Protein AF-A0A0L0H839-F1 (afdb_monomer)

Organism: Spizellomyces punctatus (strain DAOM BR117) (NCBI:txid645134)

pLDDT: mean 78.59, std 18.96, range [36.16, 95.94]

Mean predicted aligned error: 15.05 Å

Foldseek 3Di:
DPPPPDDDDPVRVVVVVVVVVVLVVVLVVLVVVLVVLVVVLVVLVVVLVVLVVVLVVLVVVVVVCPPPPNPDPVNVVSVVVNVVSVVSNVVSVVVNVVSVVVNVVSVVVNVVSVVVVVVVVVVVVVVVVVVVVVVVVVVVVVVVVVVVVPPPPPPPPPDDPDDDDDDDDDDDDDDDDDDDDDD

Secondary structure (DSSP, 8-state):
-----PPPPHHHHHHHHHHHHHHHHHHHHHHHHHHHHHHHHHHHHHHHHHHHHHHHHHHHHHHHHTSTT--SHHHHHHHHHHHHHHHHHHHHHHHHHHHHHHHHHHHHHHHHHHHHHHHHHHHHHHHHHHHHHHHHHHHHHHHHHHHHHS--------S---S--------------------

Structure (mmCIF, N/CA/C/O backbone):
data_AF-A0A0L0H839-F1
#
_entry.id   AF-A0A0L0H839-F1
#
loop_
_atom_site.group_PDB
_atom_site.id
_atom_site.type_symbol
_atom_site.label_atom_id
_atom_site.label_alt_id
_atom_site.label_comp_id
_atom_site.l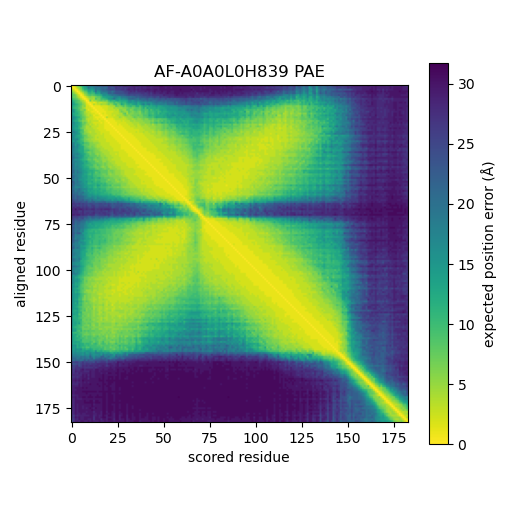abel_asym_id
_atom_site.label_entity_id
_atom_site.label_seq_id
_atom_site.pdbx_PDB_ins_code
_atom_site.Cartn_x
_atom_site.Cartn_y
_atom_site.Cartn_z
_atom_site.occupancy
_atom_site.B_iso_or_equiv
_atom_site.auth_seq_id
_atom_site.auth_comp_id
_atom_site.auth_asym_id
_atom_site.auth_atom_id
_atom_site.pdbx_PDB_model_num
ATOM 1 N N . MET A 1 1 ? 13.930 4.846 -46.375 1.00 36.81 1 MET A N 1
ATOM 2 C CA . MET A 1 1 ? 14.946 5.613 -45.622 1.00 36.81 1 MET A CA 1
ATOM 3 C C . MET A 1 1 ? 15.297 4.838 -44.360 1.00 36.81 1 MET A C 1
ATOM 5 O O . MET A 1 1 ? 14.464 4.738 -43.470 1.00 36.81 1 MET A O 1
ATOM 9 N N . VAL A 1 2 ? 16.470 4.201 -44.315 1.00 41.84 2 VAL A N 1
ATOM 10 C CA . VAL A 1 2 ? 16.947 3.489 -43.118 1.00 41.84 2 VAL A CA 1
ATOM 11 C C . VAL A 1 2 ? 17.586 4.533 -42.209 1.00 41.84 2 VAL A C 1
ATOM 13 O O . VAL A 1 2 ? 18.655 5.041 -42.527 1.00 41.84 2 VAL A O 1
ATOM 16 N N . ALA A 1 3 ? 16.915 4.905 -41.117 1.00 44.31 3 ALA A N 1
ATOM 17 C CA . ALA A 1 3 ? 17.516 5.771 -40.110 1.00 44.31 3 ALA A CA 1
ATOM 18 C C . ALA A 1 3 ? 18.693 5.022 -39.467 1.00 44.31 3 ALA A C 1
ATOM 20 O O . ALA A 1 3 ? 18.528 3.994 -38.799 1.00 44.31 3 ALA A O 1
ATOM 21 N N . GLU A 1 4 ? 19.896 5.518 -39.721 1.00 46.31 4 GLU A N 1
ATOM 22 C CA . GLU A 1 4 ? 21.146 5.014 -39.176 1.00 46.31 4 GLU A CA 1
ATOM 23 C C . GLU A 1 4 ? 21.212 5.362 -37.676 1.00 46.31 4 GLU A C 1
ATOM 25 O O . GLU A 1 4 ? 21.804 6.352 -37.258 1.00 46.31 4 GLU A O 1
ATOM 30 N N . GLU A 1 5 ? 20.515 4.588 -36.835 1.00 55.78 5 GLU A N 1
ATOM 31 C CA . GLU A 1 5 ? 20.645 4.705 -35.376 1.00 55.78 5 GLU A CA 1
ATOM 32 C C . GLU A 1 5 ? 22.098 4.393 -34.986 1.00 55.78 5 GLU A C 1
ATOM 34 O O . GLU A 1 5 ? 22.532 3.234 -35.048 1.00 55.78 5 GLU A O 1
ATOM 39 N N . ARG A 1 6 ? 22.838 5.449 -34.620 1.00 61.56 6 ARG A N 1
ATOM 40 C CA . ARG A 1 6 ? 24.188 5.392 -34.049 1.00 61.56 6 ARG A CA 1
ATOM 41 C C . ARG A 1 6 ? 24.168 4.613 -32.726 1.00 61.56 6 ARG A C 1
ATOM 43 O O . ARG A 1 6 ? 23.198 4.725 -31.972 1.00 61.56 6 ARG A O 1
ATOM 50 N N . PRO A 1 7 ? 25.231 3.853 -32.403 1.00 61.84 7 PRO A N 1
ATOM 51 C CA . PRO A 1 7 ? 25.339 3.199 -31.105 1.00 61.84 7 PRO A CA 1
ATOM 52 C C . PRO A 1 7 ? 25.256 4.236 -29.972 1.00 61.84 7 PRO A C 1
ATOM 54 O O . PRO A 1 7 ? 25.739 5.362 -30.132 1.00 61.84 7 PRO A O 1
ATOM 57 N N . PRO A 1 8 ? 24.653 3.881 -28.821 1.00 64.06 8 PRO A N 1
ATOM 58 C CA . PRO A 1 8 ? 24.508 4.808 -27.710 1.00 64.06 8 PRO A CA 1
ATOM 59 C C . PRO A 1 8 ? 25.885 5.285 -27.245 1.00 64.06 8 PRO A C 1
ATOM 61 O O . PRO A 1 8 ? 26.783 4.478 -26.984 1.00 64.06 8 PRO A O 1
ATOM 64 N N . THR A 1 9 ? 26.035 6.605 -27.133 1.00 76.31 9 THR A N 1
ATOM 65 C CA . THR A 1 9 ? 27.256 7.237 -26.626 1.00 76.31 9 THR A CA 1
ATOM 66 C C . THR A 1 9 ? 27.517 6.806 -25.181 1.00 76.31 9 THR A C 1
ATOM 68 O O . THR A 1 9 ? 26.593 6.431 -24.454 1.00 76.31 9 THR A O 1
ATOM 71 N N . ALA A 1 10 ? 28.773 6.876 -24.730 1.00 74.88 10 ALA A N 1
ATOM 72 C CA . ALA A 1 10 ? 29.135 6.544 -23.348 1.00 74.88 10 ALA A CA 1
ATOM 73 C C . ALA A 1 10 ? 28.266 7.300 -22.319 1.00 74.88 10 ALA A C 1
ATOM 75 O O . ALA A 1 10 ? 27.781 6.705 -21.358 1.00 74.88 10 ALA A O 1
ATOM 76 N N . GLY A 1 11 ? 27.950 8.575 -22.585 1.00 75.00 11 GLY A N 1
ATOM 77 C CA . GLY A 1 11 ? 27.040 9.371 -21.754 1.00 75.00 11 GLY A CA 1
ATOM 78 C C . GLY A 1 11 ? 25.577 8.901 -21.769 1.00 75.00 11 GLY A C 1
ATOM 79 O O . GLY A 1 11 ? 24.865 9.076 -20.783 1.00 75.00 11 GLY A O 1
ATOM 80 N N . ALA A 1 12 ? 25.099 8.281 -22.852 1.00 78.19 12 ALA A N 1
ATOM 81 C CA . ALA A 1 12 ? 23.768 7.668 -22.886 1.00 78.19 12 ALA A CA 1
ATOM 82 C C . ALA A 1 12 ? 23.720 6.376 -22.052 1.00 78.19 12 ALA A C 1
ATOM 84 O O . ALA A 1 12 ? 22.750 6.145 -21.334 1.00 78.19 12 ALA A O 1
ATOM 85 N N . LYS A 1 13 ? 24.791 5.571 -22.085 1.00 77.81 13 LYS A N 1
ATOM 86 C CA . LYS A 1 13 ? 24.917 4.365 -21.249 1.00 77.81 13 LYS A CA 1
ATOM 87 C C . LYS A 1 13 ? 24.989 4.705 -19.759 1.00 77.81 13 LYS A C 1
ATOM 89 O O . LYS A 1 13 ? 24.276 4.094 -18.974 1.00 77.81 13 LYS A O 1
ATOM 94 N N . MET A 1 14 ? 25.783 5.710 -19.381 1.00 79.69 14 MET A N 1
ATOM 95 C CA . MET A 1 14 ? 25.878 6.176 -17.990 1.00 79.69 14 MET A CA 1
ATOM 96 C C . MET A 1 14 ? 24.536 6.681 -17.451 1.00 79.69 14 MET A C 1
ATOM 98 O O . MET A 1 14 ? 24.150 6.320 -16.345 1.00 79.69 14 MET A O 1
ATOM 102 N N . ARG A 1 15 ? 23.784 7.457 -18.246 1.00 81.62 15 ARG A N 1
ATOM 103 C CA . ARG A 1 15 ? 22.436 7.903 -17.857 1.00 81.62 15 ARG A CA 1
ATOM 104 C C . ARG A 1 15 ? 21.476 6.732 -17.660 1.00 81.62 15 ARG A C 1
ATOM 106 O O . ARG A 1 15 ? 20.780 6.691 -16.655 1.00 81.62 15 ARG A O 1
ATOM 113 N N . ALA A 1 16 ? 21.488 5.754 -18.565 1.00 79.38 16 ALA A N 1
ATOM 114 C CA . ALA A 1 16 ? 20.645 4.567 -18.438 1.00 79.38 16 ALA A CA 1
ATOM 115 C C . ALA A 1 16 ? 20.972 3.732 -17.186 1.00 79.38 16 ALA A C 1
ATOM 117 O O . ALA A 1 16 ? 20.056 3.188 -16.573 1.00 79.38 16 ALA A O 1
ATOM 118 N N . LEU A 1 17 ? 22.252 3.644 -16.802 1.00 81.69 17 LEU A N 1
ATOM 119 C CA . LEU A 1 17 ? 22.672 2.998 -15.554 1.00 81.69 17 LEU A CA 1
ATOM 120 C C . LEU A 1 17 ? 22.193 3.787 -14.332 1.00 81.69 17 LEU A C 1
ATOM 122 O O . LEU A 1 17 ? 21.514 3.215 -13.491 1.00 81.69 17 LEU A O 1
ATOM 126 N N . GLY A 1 18 ? 22.426 5.102 -14.292 1.00 82.00 18 GLY A N 1
ATOM 127 C CA . GLY A 1 18 ? 21.978 5.934 -13.173 1.00 82.00 18 GLY A CA 1
ATOM 128 C C . GLY A 1 18 ? 20.456 5.942 -12.992 1.00 82.00 18 GLY A C 1
ATOM 129 O O . GLY A 1 18 ? 19.964 5.932 -11.873 1.00 82.00 18 GLY A O 1
ATOM 130 N N . GLU A 1 19 ? 19.680 5.910 -14.075 1.00 84.31 19 GLU A N 1
ATOM 131 C CA . GLU A 1 19 ? 18.221 5.775 -13.980 1.00 84.31 19 GLU A CA 1
ATOM 132 C C . GLU A 1 19 ? 17.774 4.380 -13.529 1.00 84.31 19 GLU A C 1
ATOM 134 O O . GLU A 1 19 ? 16.744 4.253 -12.875 1.00 84.31 19 GLU A O 1
ATOM 139 N N . ARG A 1 20 ? 18.510 3.324 -13.892 1.00 83.69 20 ARG A N 1
ATOM 140 C CA . ARG A 1 20 ? 18.230 1.967 -13.410 1.00 83.69 20 ARG A CA 1
ATOM 141 C C . ARG A 1 20 ? 18.487 1.876 -11.909 1.00 83.69 20 ARG A C 1
ATOM 143 O O . ARG A 1 20 ? 17.669 1.304 -11.200 1.00 83.69 20 ARG A O 1
ATOM 150 N N . ASP A 1 21 ? 19.597 2.440 -11.450 1.00 87.56 21 ASP A N 1
ATOM 151 C CA . ASP A 1 21 ? 19.972 2.416 -10.039 1.00 87.56 21 ASP A CA 1
ATOM 152 C C . ASP A 1 21 ? 18.937 3.189 -9.205 1.00 87.56 21 ASP A C 1
ATOM 154 O O . ASP A 1 21 ? 18.437 2.648 -8.225 1.00 87.56 21 ASP A O 1
ATOM 158 N N . LYS A 1 22 ? 18.461 4.345 -9.694 1.00 89.44 22 LYS A N 1
ATOM 159 C CA . LYS A 1 22 ? 17.315 5.063 -9.102 1.00 89.44 22 LYS A CA 1
ATOM 160 C C . LYS A 1 22 ? 16.048 4.212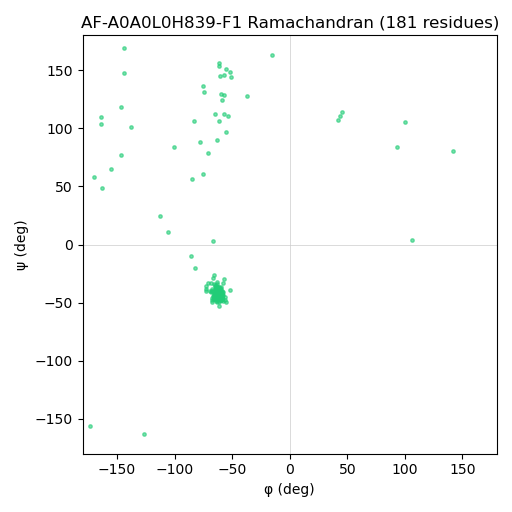 -9.008 1.00 89.44 22 LYS A C 1
ATOM 162 O O . LYS A 1 22 ? 15.447 4.135 -7.950 1.00 89.44 22 LYS A O 1
ATOM 167 N N . LEU A 1 23 ? 15.657 3.521 -10.084 1.00 87.56 23 LEU A N 1
ATOM 168 C CA . LEU A 1 23 ? 14.469 2.653 -10.051 1.00 87.56 23 LEU A CA 1
ATOM 169 C C . LEU A 1 23 ? 14.613 1.492 -9.055 1.00 87.56 23 LEU A C 1
ATOM 171 O O . LEU A 1 23 ? 13.618 1.041 -8.494 1.00 87.56 23 LEU A O 1
ATOM 175 N N . HIS A 1 24 ? 15.830 0.985 -8.848 1.00 86.25 24 HIS A N 1
ATOM 176 C CA . HIS A 1 24 ? 16.090 -0.036 -7.834 1.00 86.25 24 HIS A CA 1
ATOM 177 C C . HIS A 1 24 ? 16.036 0.529 -6.414 1.00 86.25 24 HIS A C 1
ATOM 179 O O . HIS A 1 24 ? 15.491 -0.135 -5.534 1.00 86.25 24 HIS A O 1
ATOM 185 N N . GLU A 1 25 ? 16.560 1.735 -6.196 1.00 90.81 25 GLU A N 1
ATOM 186 C CA . GLU A 1 25 ? 16.439 2.452 -4.923 1.00 90.81 25 GLU A CA 1
ATOM 187 C C . GLU A 1 25 ? 14.968 2.741 -4.592 1.00 90.81 25 GLU A C 1
ATOM 189 O O . GLU A 1 25 ? 14.522 2.422 -3.491 1.00 90.81 25 GLU A O 1
ATOM 194 N N . ASP A 1 26 ? 14.196 3.234 -5.564 1.00 89.31 26 ASP A N 1
ATOM 195 C CA . ASP A 1 26 ? 12.763 3.510 -5.420 1.00 89.31 26 ASP A CA 1
ATOM 196 C C . ASP A 1 26 ? 11.973 2.233 -5.095 1.00 89.31 26 ASP A C 1
ATOM 198 O O . ASP A 1 26 ? 11.132 2.232 -4.196 1.00 89.31 26 ASP A O 1
ATOM 202 N N . LEU A 1 27 ? 12.263 1.114 -5.775 1.00 90.62 27 LEU A N 1
ATOM 203 C CA . LEU A 1 27 ? 11.663 -0.183 -5.444 1.00 90.62 27 LEU A CA 1
ATOM 204 C C . LEU A 1 27 ? 11.989 -0.611 -4.015 1.00 90.62 27 LEU A C 1
ATOM 206 O O . LEU A 1 27 ? 11.097 -1.041 -3.291 1.00 90.62 27 LEU A O 1
ATOM 210 N N . ALA A 1 28 ? 13.256 -0.516 -3.611 1.00 91.38 28 ALA A N 1
ATOM 211 C CA . ALA A 1 28 ? 13.675 -0.918 -2.274 1.00 91.38 28 ALA A CA 1
ATOM 212 C C . ALA A 1 28 ? 13.005 -0.058 -1.192 1.00 91.38 28 ALA A C 1
ATOM 214 O O . ALA A 1 28 ? 12.597 -0.588 -0.161 1.00 91.38 28 ALA A O 1
ATOM 215 N N . ALA A 1 29 ? 12.859 1.247 -1.434 1.00 92.50 29 ALA A N 1
ATOM 216 C CA . ALA A 1 29 ? 12.149 2.155 -0.541 1.00 92.50 29 ALA A CA 1
ATOM 217 C C . ALA A 1 29 ? 10.658 1.803 -0.434 1.00 92.50 29 ALA A C 1
ATOM 219 O O . ALA A 1 29 ? 10.150 1.662 0.675 1.00 92.50 29 ALA A O 1
ATOM 220 N N . LEU A 1 30 ? 9.977 1.589 -1.563 1.00 91.38 30 LEU A N 1
ATOM 221 C CA . LEU A 1 30 ? 8.550 1.246 -1.579 1.00 91.38 30 LEU A CA 1
ATOM 222 C C . LEU A 1 30 ? 8.260 -0.117 -0.938 1.00 91.38 30 LEU A C 1
ATOM 224 O O . LEU A 1 30 ? 7.233 -0.274 -0.285 1.00 91.38 30 LEU A O 1
AT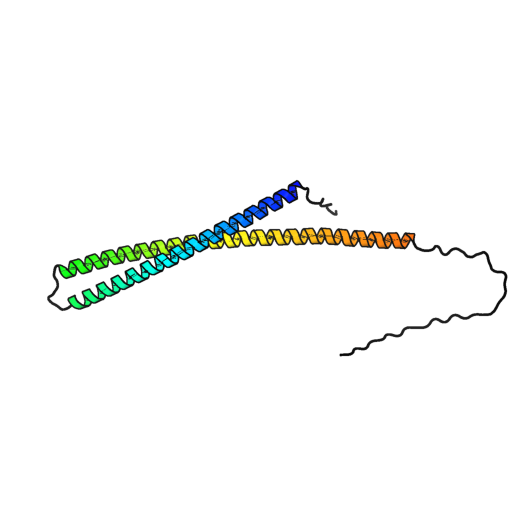OM 228 N N . VAL A 1 31 ? 9.157 -1.095 -1.094 1.00 92.06 31 VAL A N 1
ATOM 229 C CA . VAL A 1 31 ? 9.028 -2.401 -0.428 1.00 92.06 31 VAL A CA 1
ATOM 230 C C . VAL A 1 31 ? 9.139 -2.250 1.089 1.00 92.06 31 VAL A C 1
ATOM 232 O O . VAL A 1 31 ? 8.314 -2.808 1.805 1.00 92.06 31 VAL A O 1
ATOM 235 N N . ARG A 1 32 ? 10.090 -1.449 1.588 1.00 92.69 32 ARG A N 1
ATOM 236 C CA . ARG A 1 32 ? 10.189 -1.161 3.031 1.00 92.69 32 ARG A CA 1
ATOM 237 C C . ARG A 1 32 ? 8.953 -0.431 3.551 1.00 92.69 32 ARG A C 1
ATOM 239 O O . ARG A 1 32 ? 8.414 -0.823 4.576 1.00 92.69 32 ARG A O 1
ATOM 246 N N . GLU A 1 33 ? 8.470 0.577 2.823 1.00 92.38 33 GLU A N 1
ATOM 247 C CA . GLU A 1 33 ? 7.245 1.307 3.184 1.00 92.38 33 GLU A CA 1
ATOM 248 C C . GLU A 1 33 ? 6.029 0.363 3.240 1.00 92.38 33 GLU A C 1
ATOM 250 O O . GLU A 1 33 ? 5.179 0.478 4.124 1.00 92.38 33 GLU A O 1
ATOM 255 N N . GLN A 1 34 ? 5.951 -0.608 2.326 1.00 91.12 34 GLN A N 1
ATOM 256 C CA . GLN A 1 34 ? 4.910 -1.631 2.347 1.00 91.12 34 GLN A CA 1
ATOM 257 C C . GLN A 1 34 ? 5.027 -2.546 3.576 1.00 91.12 34 GLN A C 1
ATOM 259 O O . GLN A 1 34 ? 4.019 -2.787 4.239 1.00 91.12 34 GLN A O 1
ATOM 264 N N . GLU A 1 35 ? 6.227 -3.035 3.896 1.00 92.69 35 GLU A N 1
ATOM 265 C CA . GLU A 1 35 ? 6.473 -3.876 5.076 1.00 92.69 35 GLU A CA 1
ATOM 266 C C . GLU A 1 35 ? 6.117 -3.145 6.381 1.00 92.69 35 GLU A C 1
ATOM 268 O O . GLU A 1 35 ? 5.438 -3.708 7.242 1.00 92.69 35 GLU A O 1
ATOM 273 N N . GLU A 1 36 ? 6.511 -1.876 6.509 1.00 93.62 36 GLU A N 1
ATOM 274 C CA . GLU A 1 36 ? 6.169 -1.023 7.653 1.00 93.62 36 GLU A CA 1
ATOM 275 C C . GLU A 1 36 ? 4.650 -0.870 7.799 1.00 93.62 36 GLU A C 1
ATOM 277 O O . GLU A 1 36 ? 4.101 -1.094 8.881 1.00 93.62 36 GLU A O 1
ATOM 282 N N . MET A 1 37 ? 3.939 -0.589 6.702 1.00 91.88 37 MET A N 1
ATOM 283 C CA . MET A 1 37 ? 2.479 -0.489 6.735 1.00 91.88 37 MET A CA 1
ATOM 284 C C . MET A 1 37 ? 1.789 -1.816 7.059 1.00 91.88 37 MET A C 1
ATOM 286 O O . MET A 1 37 ? 0.752 -1.816 7.720 1.00 91.88 37 MET A O 1
ATOM 290 N N . GLU A 1 38 ? 2.325 -2.957 6.626 1.00 91.56 38 GLU A N 1
ATOM 291 C CA . GLU A 1 38 ? 1.780 -4.265 7.005 1.00 91.56 38 GLU A CA 1
ATOM 292 C C . GLU A 1 38 ? 1.924 -4.531 8.508 1.00 91.56 38 GLU A C 1
ATOM 294 O O . GLU A 1 38 ? 1.014 -5.100 9.120 1.00 91.56 38 GLU A O 1
ATOM 299 N N . VAL A 1 39 ? 3.029 -4.096 9.117 1.00 94.81 39 VAL A N 1
ATOM 300 C CA . VAL A 1 39 ? 3.220 -4.166 10.572 1.00 94.81 39 VAL A CA 1
ATOM 301 C C . VAL A 1 39 ? 2.231 -3.251 11.294 1.00 94.81 39 VAL A C 1
ATOM 303 O O . VAL A 1 39 ? 1.576 -3.702 12.237 1.00 94.81 39 VAL A O 1
ATOM 306 N N . GLU A 1 40 ? 2.065 -2.008 10.833 1.00 94.12 40 GLU A N 1
ATOM 307 C CA . GLU A 1 40 ? 1.093 -1.060 11.396 1.00 94.12 40 GLU A CA 1
ATOM 308 C C . GLU A 1 40 ? -0.344 -1.595 11.309 1.00 94.12 40 GLU A C 1
ATOM 310 O O . GLU A 1 40 ? -1.081 -1.551 12.294 1.00 94.12 40 GLU A O 1
ATOM 315 N N . ILE A 1 41 ? -0.742 -2.173 10.170 1.00 92.25 41 ILE A N 1
ATOM 316 C CA . ILE A 1 41 ? -2.077 -2.766 9.997 1.00 92.25 41 ILE A CA 1
ATOM 317 C C . ILE A 1 41 ? -2.302 -3.902 10.998 1.00 92.25 41 ILE A C 1
ATOM 319 O O . ILE A 1 41 ? -3.340 -3.925 11.657 1.00 92.25 41 ILE A O 1
ATOM 323 N N . ARG A 1 42 ? -1.332 -4.811 11.166 1.00 93.94 42 ARG A N 1
ATOM 324 C CA . ARG A 1 42 ? -1.449 -5.909 12.142 1.00 93.94 42 ARG A CA 1
ATOM 325 C C . ARG A 1 42 ? -1.542 -5.402 13.579 1.00 93.94 42 ARG A C 1
ATOM 327 O O . ARG A 1 42 ? -2.201 -6.035 14.400 1.00 93.94 42 ARG A O 1
ATOM 334 N N . ALA A 1 43 ? -0.864 -4.303 13.905 1.00 95.06 43 ALA A N 1
ATOM 335 C CA . ALA A 1 43 ? -0.971 -3.685 15.223 1.00 95.06 43 ALA A CA 1
ATOM 336 C C . ALA A 1 43 ? -2.384 -3.124 15.452 1.00 95.06 43 ALA A C 1
ATOM 338 O O . ALA A 1 43 ? -3.006 -3.442 16.461 1.00 95.06 43 ALA A O 1
ATOM 339 N N . VAL A 1 44 ? -2.927 -2.391 14.475 1.00 94.62 44 VAL A N 1
ATOM 340 C CA . VAL A 1 44 ? -4.291 -1.838 14.535 1.00 94.62 44 VAL A CA 1
ATOM 341 C C . VAL A 1 44 ? -5.355 -2.940 14.585 1.00 94.62 44 VAL A C 1
ATOM 343 O O . VAL A 1 44 ? -6.351 -2.794 15.284 1.00 94.62 44 VAL A O 1
ATOM 346 N N . GLU A 1 45 ? -5.154 -4.065 13.896 1.00 92.62 45 GLU A N 1
ATOM 347 C CA . GLU A 1 45 ? -6.058 -5.222 13.977 1.00 92.62 45 GLU A CA 1
ATOM 348 C C . GLU A 1 45 ? -6.090 -5.841 15.379 1.00 92.62 45 GLU A C 1
ATOM 350 O O . GLU A 1 45 ? -7.163 -6.181 15.871 1.00 92.62 45 GLU A O 1
ATOM 355 N N . LYS A 1 46 ? -4.941 -5.923 16.060 1.00 94.50 46 LYS A N 1
ATOM 356 C CA . LYS A 1 46 ? -4.901 -6.363 17.462 1.00 94.50 46 LYS A CA 1
ATOM 357 C C . LYS A 1 46 ? -5.630 -5.387 18.382 1.00 94.50 46 LYS A C 1
ATOM 359 O O . LYS A 1 46 ? -6.404 -5.829 19.225 1.00 94.50 46 LYS A O 1
ATOM 364 N N . GLU A 1 47 ? -5.418 -4.082 18.205 1.00 93.38 47 GLU A N 1
ATOM 365 C CA . GLU A 1 47 ? -6.143 -3.056 18.967 1.00 93.38 47 GLU A CA 1
ATOM 366 C C . GLU A 1 47 ? -7.662 -3.172 18.758 1.00 93.38 47 GLU A C 1
ATOM 368 O O . GLU A 1 47 ? -8.414 -3.114 19.728 1.00 93.38 47 GLU A O 1
ATOM 373 N N . GLU A 1 48 ? -8.108 -3.401 17.518 1.00 92.69 48 GLU A N 1
ATOM 374 C CA . GLU A 1 48 ? -9.519 -3.595 17.159 1.00 92.69 48 GLU A CA 1
ATOM 375 C C . GLU A 1 48 ? -10.135 -4.826 17.841 1.00 92.69 48 GLU A C 1
ATOM 377 O O . GLU A 1 48 ? -11.275 -4.789 18.312 1.00 92.69 48 GLU A O 1
ATOM 382 N N . ASP A 1 49 ? -9.398 -5.933 17.900 1.00 93.31 49 ASP A N 1
ATOM 383 C CA . ASP A 1 49 ? -9.866 -7.147 18.564 1.00 93.31 49 ASP A CA 1
ATOM 384 C C . ASP A 1 49 ? -9.944 -6.958 20.085 1.00 93.31 49 ASP A C 1
ATOM 386 O O . ASP A 1 49 ? -10.921 -7.374 20.717 1.00 93.31 49 ASP A O 1
ATOM 390 N N . GLU A 1 50 ? -8.971 -6.271 20.684 1.00 94.12 50 GLU A N 1
ATOM 391 C CA . GLU A 1 50 ? -8.986 -5.937 22.109 1.00 94.12 50 GLU A CA 1
ATOM 392 C C . GLU A 1 50 ? -10.149 -5.005 22.479 1.00 94.12 50 GLU A C 1
ATOM 394 O O . GLU A 1 50 ? -10.809 -5.207 23.506 1.00 94.12 50 GLU A O 1
ATOM 399 N N . THR A 1 51 ? -10.434 -3.982 21.668 1.00 92.50 51 THR A N 1
ATOM 400 C CA . THR A 1 51 ? -11.557 -3.060 21.907 1.00 92.50 51 THR A CA 1
ATOM 401 C C . THR A 1 51 ? -12.899 -3.764 21.748 1.00 92.50 51 THR A C 1
ATOM 403 O O . THR A 1 51 ? -13.785 -3.573 22.586 1.00 92.50 51 THR A O 1
ATOM 406 N N . LYS A 1 52 ? -13.043 -4.651 20.756 1.00 91.12 52 LYS A N 1
ATOM 407 C CA . LYS A 1 52 ? -14.237 -5.498 20.599 1.00 91.12 52 LYS A CA 1
ATOM 408 C C . LYS A 1 52 ? -14.449 -6.426 21.788 1.00 91.12 52 LYS A C 1
ATOM 410 O O . LYS A 1 52 ? -15.571 -6.527 22.280 1.00 91.12 52 LYS A O 1
ATOM 415 N N . GLN A 1 53 ? -13.396 -7.071 22.287 1.00 93.69 53 GLN A N 1
ATOM 416 C CA . GLN A 1 53 ? -13.495 -7.918 23.479 1.00 93.69 53 GLN A CA 1
ATOM 417 C C . GLN A 1 53 ? -13.942 -7.114 24.706 1.00 93.69 53 GLN A C 1
ATOM 419 O O . GLN A 1 53 ? -14.838 -7.551 25.430 1.00 93.69 53 GLN A O 1
ATOM 424 N N . LYS A 1 54 ? -13.387 -5.911 24.908 1.00 94.06 54 LYS A N 1
ATOM 425 C CA . LYS A 1 54 ? -13.811 -4.997 25.984 1.00 94.06 54 LYS A CA 1
ATOM 426 C C . LYS A 1 54 ? -15.278 -4.585 25.836 1.00 94.06 54 LYS A C 1
ATOM 428 O O . LYS A 1 54 ? -16.003 -4.592 26.826 1.00 94.06 54 LYS A O 1
ATOM 433 N N . LEU A 1 55 ? -15.735 -4.275 24.620 1.00 91.81 55 LEU A N 1
ATOM 434 C CA . LEU A 1 55 ? -17.142 -3.959 24.345 1.00 91.81 55 LEU A CA 1
ATOM 435 C C . LEU A 1 55 ? -18.065 -5.130 24.684 1.00 91.81 55 LEU A C 1
ATOM 437 O O . LEU A 1 55 ? -19.073 -4.935 25.358 1.00 91.81 55 LEU A O 1
ATOM 441 N N . VAL A 1 56 ? -17.711 -6.348 24.268 1.00 92.50 56 VAL A N 1
ATOM 442 C CA . VAL A 1 56 ? -18.475 -7.561 24.597 1.00 92.50 56 VAL A CA 1
ATOM 443 C C . VAL A 1 56 ? -18.535 -7.782 26.109 1.00 92.50 56 VAL A C 1
ATOM 445 O O . VAL A 1 56 ? -19.607 -8.088 26.629 1.00 92.50 56 VAL A O 1
ATOM 448 N N . ALA A 1 57 ? -17.427 -7.574 26.823 1.00 92.62 57 ALA A N 1
ATOM 449 C CA . ALA A 1 57 ? -17.390 -7.684 28.279 1.00 92.62 57 ALA A CA 1
ATOM 450 C C . ALA A 1 57 ? -18.322 -6.665 28.958 1.00 92.62 57 ALA A C 1
ATOM 452 O O . ALA A 1 57 ? -19.133 -7.047 29.797 1.00 92.62 57 ALA A O 1
ATOM 453 N N . VAL A 1 58 ? -18.282 -5.394 28.541 1.00 91.19 58 VAL A N 1
ATOM 454 C CA . VAL A 1 58 ? -19.168 -4.346 29.081 1.00 91.19 58 VAL A CA 1
ATOM 455 C C . VAL A 1 58 ? -20.637 -4.632 28.756 1.00 91.19 58 VAL A C 1
ATOM 457 O O . VAL A 1 58 ? -21.499 -4.467 29.617 1.00 91.19 58 VAL A O 1
ATOM 460 N N . MET A 1 59 ? -20.948 -5.128 27.554 1.00 88.00 59 MET A N 1
ATOM 461 C CA . MET A 1 59 ? -22.313 -5.545 27.209 1.00 88.00 59 MET A CA 1
ATOM 462 C C . MET A 1 59 ? -22.798 -6.716 28.072 1.00 88.00 59 MET A C 1
ATOM 464 O O . MET A 1 59 ? -23.959 -6.731 28.481 1.00 88.00 59 MET A O 1
ATOM 468 N N . ALA A 1 60 ? -21.927 -7.681 28.374 1.00 88.94 60 ALA A N 1
ATOM 469 C CA . ALA A 1 60 ? -22.252 -8.785 29.272 1.00 88.94 60 ALA A CA 1
ATOM 470 C C . ALA A 1 60 ? -22.500 -8.293 30.708 1.00 88.94 60 ALA A C 1
ATOM 472 O O . ALA A 1 60 ? -23.492 -8.696 31.315 1.00 88.94 60 ALA A O 1
ATOM 473 N N . GLU A 1 61 ? -21.661 -7.383 31.221 1.00 86.56 61 GLU A N 1
ATOM 474 C CA . GLU A 1 61 ? -21.853 -6.727 32.523 1.00 86.56 61 GLU A CA 1
ATOM 475 C C . GLU A 1 61 ? -23.202 -5.996 32.568 1.00 86.56 61 GLU A C 1
ATOM 477 O O . GLU A 1 61 ? -24.001 -6.239 33.472 1.00 86.56 61 GLU A O 1
ATOM 482 N N . MET A 1 62 ? -23.532 -5.197 31.548 1.00 83.06 62 MET A N 1
ATOM 483 C CA . MET A 1 62 ? -24.844 -4.548 31.450 1.00 83.06 62 MET A CA 1
ATOM 484 C C . MET A 1 62 ? -26.006 -5.558 31.387 1.00 83.06 62 MET A C 1
ATOM 486 O O . MET A 1 62 ? -27.048 -5.354 32.007 1.00 83.06 62 MET A O 1
ATOM 490 N N . GLY A 1 63 ? -25.848 -6.693 30.707 1.00 82.19 63 GLY A N 1
ATOM 491 C CA . GLY A 1 63 ? -26.864 -7.752 30.700 1.00 82.19 63 GLY A CA 1
ATOM 492 C C . GLY A 1 63 ? -27.221 -8.270 32.103 1.00 82.19 63 GLY A C 1
ATOM 493 O O . GLY A 1 63 ? -28.368 -8.645 32.351 1.00 82.19 63 GLY A O 1
ATOM 494 N N . VAL A 1 64 ? -26.277 -8.237 33.051 1.00 76.56 64 VAL A N 1
ATOM 495 C CA . VAL A 1 64 ? -26.506 -8.626 34.456 1.00 76.56 64 VAL A CA 1
ATOM 496 C C . VAL A 1 64 ? -27.343 -7.584 35.209 1.00 76.56 64 VAL A C 1
ATOM 498 O O . VAL A 1 64 ? -28.174 -7.955 36.046 1.00 76.56 64 VAL A O 1
ATOM 501 N N . PHE A 1 65 ? -27.159 -6.299 34.900 1.00 65.75 65 PHE A N 1
ATOM 502 C CA . PHE A 1 65 ? -27.866 -5.180 35.535 1.00 65.75 65 PHE A CA 1
ATOM 503 C C . PHE A 1 65 ? -29.227 -4.858 34.901 1.00 65.75 65 PHE A C 1
ATOM 505 O O . PHE A 1 65 ? -30.022 -4.163 35.522 1.00 65.75 65 PHE A O 1
ATOM 512 N N . ALA A 1 66 ? -29.561 -5.445 33.746 1.00 65.06 66 ALA A N 1
ATOM 513 C CA . ALA A 1 66 ? -30.876 -5.327 33.103 1.00 65.06 66 ALA A CA 1
ATOM 514 C C . ALA A 1 66 ? -32.038 -5.987 33.889 1.00 65.06 66 ALA A C 1
ATOM 516 O O . ALA A 1 66 ? -33.178 -6.020 33.425 1.00 65.06 66 ALA A O 1
ATOM 517 N N . LYS A 1 67 ? -31.771 -6.541 35.081 1.00 67.62 67 LYS A N 1
ATOM 518 C CA . LYS A 1 67 ? -32.812 -7.026 35.993 1.00 67.62 67 LYS A CA 1
ATOM 519 C C . LYS A 1 67 ? -33.510 -5.828 36.656 1.00 67.62 67 LYS A C 1
ATOM 521 O O . LYS A 1 67 ? -32.819 -4.963 37.197 1.00 67.62 67 LYS A O 1
ATOM 526 N N . PRO A 1 68 ? -34.855 -5.785 36.676 1.00 53.53 68 PRO A N 1
ATOM 527 C CA . PRO A 1 68 ? -35.593 -4.638 37.198 1.00 53.53 68 PRO A CA 1
ATOM 528 C C . PRO A 1 68 ? -35.209 -4.346 38.656 1.00 53.53 68 PRO A C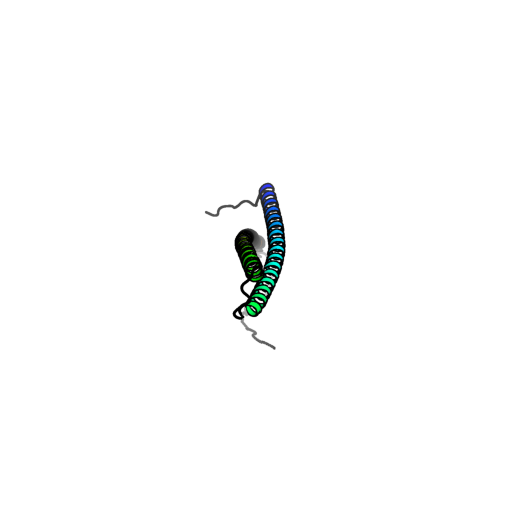 1
ATOM 530 O O . PRO A 1 68 ? -35.219 -5.246 39.498 1.00 53.53 68 PRO A O 1
ATOM 533 N N . GLY A 1 69 ? -34.860 -3.084 38.939 1.00 63.59 69 GLY A N 1
ATOM 534 C CA . GLY A 1 69 ? -34.578 -2.579 40.291 1.00 63.59 69 GLY A CA 1
ATOM 535 C C . GLY A 1 69 ? -33.105 -2.318 40.652 1.00 63.59 69 GLY A C 1
ATOM 536 O O . GLY A 1 69 ? -32.849 -1.951 41.795 1.00 63.59 69 GLY A O 1
ATOM 537 N N . ARG A 1 70 ? -32.140 -2.477 39.727 1.00 61.97 70 ARG A N 1
ATOM 538 C CA . ARG A 1 70 ? -30.707 -2.131 39.930 1.00 61.97 70 ARG A CA 1
ATOM 539 C C . ARG A 1 70 ? -30.209 -0.958 39.072 1.00 61.97 70 ARG A C 1
ATOM 541 O O . ARG A 1 70 ? -29.020 -0.839 38.793 1.00 61.97 70 ARG A O 1
ATOM 548 N N . GLU A 1 71 ? -31.111 -0.084 38.648 1.00 64.44 71 GLU A N 1
ATOM 549 C CA . GLU A 1 71 ? -30.766 1.116 37.883 1.00 64.44 71 GLU A CA 1
ATOM 550 C C . GLU A 1 71 ? -30.218 2.190 38.838 1.00 64.44 71 GLU A C 1
ATOM 552 O O . GLU A 1 71 ? -30.961 2.983 39.412 1.00 64.44 71 GLU A O 1
ATOM 557 N N . GLY A 1 72 ? -28.905 2.159 39.068 1.00 75.38 72 GLY A N 1
ATOM 558 C CA . GLY A 1 72 ? -28.183 3.100 39.929 1.00 75.38 72 GLY A CA 1
ATOM 559 C C . GLY A 1 72 ? -26.997 3.769 39.228 1.00 75.38 72 GLY A C 1
ATOM 560 O O . GLY A 1 72 ? -26.876 3.745 38.003 1.00 75.38 72 GLY A O 1
ATOM 561 N N . GLU A 1 73 ? -26.092 4.359 40.012 1.00 80.81 73 GLU A N 1
ATOM 562 C CA . GLU A 1 73 ? -24.857 4.998 39.522 1.00 80.81 73 GLU A CA 1
ATOM 563 C C . GLU A 1 73 ? -23.962 4.031 38.726 1.00 80.81 73 GLU A C 1
ATOM 565 O O . GLU A 1 73 ? -23.368 4.429 37.727 1.00 80.81 73 GLU A O 1
ATOM 570 N N . GLU A 1 74 ? -23.952 2.743 39.083 1.00 82.25 74 GLU A N 1
ATOM 571 C CA . GLU A 1 74 ? -23.203 1.684 38.386 1.00 82.25 74 GLU A CA 1
ATOM 572 C C . GLU A 1 74 ? -23.627 1.524 36.915 1.00 82.25 74 GLU A C 1
ATOM 574 O O . GLU A 1 74 ? -22.785 1.320 36.040 1.00 82.25 74 GLU A O 1
ATOM 579 N N . TRP A 1 75 ? -24.920 1.695 36.612 1.00 83.81 75 TRP A N 1
ATOM 580 C CA . TRP A 1 75 ? -25.423 1.636 35.237 1.00 83.81 75 TRP A CA 1
ATOM 581 C C . TRP A 1 75 ? -24.917 2.808 34.392 1.00 83.81 75 TRP A C 1
ATOM 583 O O . TRP A 1 75 ? -24.563 2.630 33.227 1.00 83.81 75 TRP A O 1
ATOM 593 N N . LYS A 1 76 ? -24.833 4.008 34.986 1.00 86.50 76 LYS A N 1
ATOM 594 C CA . LYS A 1 76 ? -24.275 5.189 34.310 1.00 86.50 76 LYS A CA 1
ATOM 595 C C . LYS A 1 76 ? -22.795 4.991 34.001 1.00 86.50 76 LYS A C 1
ATOM 597 O O . LYS A 1 76 ? -22.391 5.223 32.868 1.00 86.50 76 LYS A O 1
ATOM 602 N N . VAL A 1 77 ? -22.024 4.478 34.963 1.00 89.75 77 VAL A N 1
ATOM 603 C CA . VAL A 1 77 ? -20.595 4.177 34.775 1.00 89.75 77 VAL A CA 1
ATOM 604 C C . VAL A 1 77 ? -20.383 3.171 33.640 1.00 89.75 77 VAL A C 1
ATOM 606 O O . VAL A 1 77 ? -19.523 3.383 32.787 1.00 89.75 77 VAL A O 1
ATOM 609 N N . LEU A 1 78 ? -21.185 2.101 33.578 1.00 89.75 78 LEU A N 1
ATOM 610 C CA . LEU A 1 78 ? -21.114 1.132 32.478 1.00 89.75 78 LEU A CA 1
ATOM 611 C C . LEU A 1 78 ? -21.482 1.753 31.128 1.00 89.75 78 LEU A C 1
ATOM 613 O O . LEU A 1 78 ? -20.819 1.480 30.127 1.00 89.75 78 LEU A O 1
ATOM 617 N N . TYR A 1 79 ? -22.505 2.606 31.095 1.00 88.19 79 TYR A N 1
ATOM 618 C CA . TYR A 1 79 ? -22.927 3.283 29.872 1.00 88.19 79 TYR A CA 1
ATOM 619 C C . TYR A 1 79 ? -21.871 4.269 29.355 1.00 88.19 79 TYR A C 1
ATOM 621 O O . TYR A 1 79 ? -21.596 4.303 28.154 1.00 88.19 79 TYR A O 1
ATOM 629 N N . ASP A 1 80 ? -21.249 5.040 30.247 1.00 92.25 80 ASP A N 1
ATOM 630 C CA . ASP A 1 80 ? -20.167 5.963 29.901 1.00 92.25 80 ASP A CA 1
ATOM 631 C C . ASP A 1 80 ? -18.937 5.195 29.403 1.00 92.25 80 ASP A C 1
ATOM 633 O O . ASP A 1 80 ? -18.419 5.499 28.327 1.00 92.25 80 ASP A O 1
ATOM 637 N N . ARG A 1 81 ? -18.556 4.104 30.082 1.00 92.50 81 ARG A N 1
ATOM 638 C CA . ARG A 1 81 ? -17.489 3.197 29.627 1.00 92.50 81 ARG A CA 1
ATOM 639 C C . ARG A 1 81 ? -17.792 2.591 28.256 1.00 92.50 81 ARG A C 1
ATOM 641 O O . ARG A 1 81 ? -16.901 2.479 27.416 1.00 92.50 81 ARG A O 1
ATOM 648 N N . MET A 1 82 ? -19.043 2.200 28.004 1.00 92.12 82 MET A N 1
ATOM 649 C CA . MET A 1 82 ? -19.455 1.700 26.694 1.00 92.12 82 MET A CA 1
ATOM 650 C C . MET A 1 82 ? -19.301 2.797 25.637 1.00 92.12 82 MET A C 1
ATOM 652 O O . MET A 1 82 ? -18.685 2.558 24.603 1.00 92.12 82 MET A O 1
ATOM 656 N N . ARG A 1 83 ? -19.785 4.014 25.904 1.00 93.62 83 ARG A N 1
ATOM 657 C CA . ARG A 1 83 ? -19.643 5.160 24.993 1.00 93.62 83 ARG A CA 1
ATOM 658 C C . ARG A 1 83 ? -18.178 5.451 24.654 1.00 93.62 83 ARG A C 1
ATOM 660 O O . ARG A 1 83 ? -17.867 5.659 23.484 1.00 93.62 83 ARG A O 1
ATOM 667 N N . GLU A 1 84 ? -17.292 5.445 25.646 1.00 95.25 84 GLU A N 1
ATOM 668 C CA . GLU A 1 84 ? -15.851 5.634 25.444 1.00 95.25 84 GLU A CA 1
ATOM 669 C C . GLU A 1 84 ? -15.262 4.554 24.533 1.00 95.25 84 GLU A C 1
ATOM 671 O O . GLU A 1 84 ? -14.587 4.873 23.554 1.00 95.25 84 GLU A O 1
ATOM 676 N N . LEU A 1 85 ? -15.575 3.280 24.789 1.00 93.94 85 LEU A N 1
ATOM 677 C CA . LEU A 1 85 ? -15.110 2.168 23.957 1.00 93.94 85 LEU A CA 1
ATOM 678 C C . LEU A 1 85 ? -15.626 2.253 22.514 1.00 93.94 85 LEU A C 1
ATOM 680 O O . LEU A 1 85 ? -14.881 1.942 21.589 1.00 93.94 85 LEU A O 1
ATOM 684 N N . TRP A 1 86 ? -16.864 2.705 22.303 1.00 92.12 86 TRP A N 1
ATOM 685 C CA . TRP A 1 86 ? -17.400 2.977 20.963 1.00 92.12 86 TRP A CA 1
ATOM 686 C C . TRP A 1 86 ? -16.649 4.114 20.254 1.00 92.12 86 TRP A C 1
ATOM 688 O O . TRP A 1 86 ? -16.424 4.043 19.042 1.00 92.12 86 TRP A O 1
ATOM 698 N N . GLY A 1 87 ? -16.226 5.140 20.999 1.00 94.75 87 GLY A N 1
ATOM 699 C CA . GLY A 1 87 ? -15.355 6.201 20.495 1.00 94.75 87 GLY A CA 1
ATOM 700 C C . GLY A 1 87 ? -14.007 5.651 20.030 1.00 94.75 87 GLY A C 1
ATOM 701 O O . GLY A 1 87 ? -13.639 5.828 18.870 1.00 94.75 87 GLY A O 1
ATOM 702 N N . VAL A 1 88 ? -13.327 4.888 20.892 1.00 94.31 88 VAL A N 1
ATOM 703 C CA . VAL A 1 88 ? -12.045 4.241 20.563 1.00 94.31 88 VAL A CA 1
ATOM 704 C C . VAL A 1 88 ? -12.190 3.300 19.363 1.00 94.31 88 VAL A C 1
ATOM 706 O O . VAL A 1 88 ? -11.378 3.351 18.444 1.00 94.31 88 VAL A O 1
ATOM 709 N N . GLN A 1 89 ? -13.251 2.488 19.316 1.00 92.88 89 GLN A N 1
ATOM 710 C CA . GLN A 1 89 ? -13.535 1.593 18.190 1.00 92.88 89 GLN A CA 1
ATOM 711 C C . GLN A 1 89 ? -13.661 2.367 16.869 1.00 92.88 89 GLN A C 1
ATOM 713 O O . GLN A 1 89 ? -13.097 1.966 15.851 1.00 92.88 89 GLN A O 1
ATOM 718 N N . SER A 1 90 ? -14.354 3.507 16.891 1.00 93.25 90 SER A N 1
ATOM 719 C CA . SER A 1 90 ? -14.519 4.365 15.714 1.00 93.25 90 SER A CA 1
ATOM 720 C C . SER A 1 90 ? -13.186 4.963 15.248 1.00 93.25 90 SER A C 1
ATOM 722 O O . SER A 1 90 ? -12.926 5.038 14.045 1.00 93.25 90 SER A O 1
ATOM 724 N N . GLU A 1 91 ? -12.318 5.361 16.182 1.00 95.56 91 GLU A N 1
ATOM 725 C CA . GLU A 1 91 ? -10.973 5.855 15.869 1.00 95.56 91 GLU A CA 1
ATOM 726 C C . GLU A 1 91 ? -10.082 4.766 15.263 1.00 95.56 91 GLU A C 1
ATOM 728 O O . GLU A 1 91 ? -9.413 5.011 14.257 1.00 95.56 91 GLU A O 1
ATOM 733 N N . VAL A 1 92 ? -10.097 3.559 15.834 1.00 94.00 92 VAL A N 1
ATOM 734 C CA . VAL A 1 92 ? -9.352 2.397 15.326 1.00 94.00 92 VAL A CA 1
ATOM 735 C C . VAL A 1 92 ? -9.802 2.054 13.903 1.00 94.00 92 VAL A C 1
ATOM 737 O O . VAL A 1 92 ? -8.972 1.898 13.006 1.00 94.00 92 VAL A O 1
ATOM 740 N N . GLU A 1 93 ? -11.110 2.038 13.641 1.00 91.00 93 GLU A N 1
ATOM 741 C CA . GLU A 1 93 ? -11.649 1.816 12.296 1.00 91.00 93 GLU A CA 1
ATOM 742 C C . GLU A 1 93 ? -11.259 2.920 11.305 1.00 91.00 93 GLU A C 1
ATOM 744 O O . GLU A 1 93 ? -10.967 2.636 10.137 1.00 91.00 93 GLU A O 1
ATOM 749 N N . ALA A 1 94 ? -11.237 4.181 11.743 1.00 95.06 94 ALA A N 1
ATOM 750 C CA . ALA A 1 94 ? -10.789 5.295 10.915 1.00 95.06 94 ALA A CA 1
ATOM 751 C C . ALA A 1 94 ? -9.300 5.163 10.560 1.00 95.06 94 ALA A C 1
ATOM 753 O O . ALA A 1 94 ? -8.942 5.271 9.383 1.00 95.06 94 ALA A O 1
ATOM 754 N N . ARG A 1 95 ? -8.446 4.849 11.545 1.00 94.25 95 ARG A N 1
ATOM 755 C CA . ARG A 1 95 ? -7.013 4.583 11.334 1.00 94.25 95 ARG A CA 1
ATOM 756 C C . ARG A 1 95 ? -6.802 3.412 10.378 1.00 94.25 95 ARG A C 1
ATOM 758 O O . ARG A 1 95 ? -6.027 3.534 9.434 1.00 94.25 95 ARG A O 1
ATOM 765 N N . LYS A 1 96 ? -7.551 2.317 10.542 1.00 92.19 96 LYS A N 1
ATOM 766 C CA . LYS A 1 96 ? -7.501 1.152 9.645 1.00 92.19 96 LYS A CA 1
ATOM 767 C C . LYS A 1 96 ? -7.847 1.519 8.203 1.00 92.19 96 LYS A C 1
ATOM 769 O O . LYS A 1 96 ? -7.125 1.142 7.281 1.00 92.19 96 LYS A O 1
ATOM 774 N N . LYS A 1 97 ? -8.927 2.279 7.989 1.00 93.69 97 LYS A N 1
ATOM 775 C CA . LYS A 1 97 ? -9.322 2.755 6.649 1.00 93.69 97 LYS A CA 1
ATOM 776 C C . LYS A 1 97 ? -8.248 3.641 6.026 1.00 93.69 97 LYS A C 1
ATOM 778 O O . LYS A 1 97 ? -7.997 3.533 4.827 1.00 93.69 97 LYS A O 1
ATOM 783 N N . GLU A 1 98 ? -7.614 4.497 6.819 1.00 95.62 98 GLU A N 1
ATOM 784 C CA . GLU A 1 98 ? -6.543 5.365 6.338 1.00 95.62 98 GLU A CA 1
ATOM 785 C C . GLU A 1 98 ? -5.290 4.572 5.946 1.00 95.62 98 GLU A C 1
ATOM 787 O O . GLU A 1 98 ? -4.779 4.737 4.838 1.00 95.62 98 GLU A O 1
ATOM 792 N N . LEU A 1 99 ? -4.861 3.622 6.779 1.00 93.44 99 LEU A N 1
ATOM 793 C CA . LEU A 1 99 ? -3.762 2.708 6.452 1.00 93.44 99 LEU A CA 1
ATOM 794 C C . LEU A 1 99 ? -4.048 1.898 5.184 1.00 93.44 99 LEU A C 1
ATOM 796 O O . LEU A 1 99 ? -3.179 1.756 4.328 1.00 93.44 99 LEU A O 1
ATOM 800 N N . GLN A 1 100 ? -5.284 1.431 4.995 1.00 92.25 100 GLN A N 1
ATOM 801 C CA . GLN A 1 100 ? -5.682 0.740 3.766 1.00 92.25 100 GLN A CA 1
ATOM 802 C C . GLN A 1 100 ? -5.606 1.635 2.522 1.00 92.25 100 GLN A C 1
ATOM 804 O O . GLN A 1 100 ? -5.252 1.152 1.446 1.00 92.25 100 GLN A O 1
ATOM 809 N N . ARG A 1 101 ? -5.926 2.930 2.634 1.00 95.00 101 ARG A N 1
ATOM 810 C CA . ARG A 1 101 ? -5.760 3.880 1.521 1.00 95.00 101 ARG A CA 1
ATOM 811 C C . ARG A 1 101 ? -4.288 4.092 1.198 1.00 95.00 101 ARG A C 1
ATOM 813 O O . ARG A 1 101 ? -3.914 3.983 0.034 1.00 95.00 101 ARG A O 1
ATOM 820 N N . ARG A 1 102 ? -3.458 4.342 2.214 1.00 93.88 102 ARG A N 1
ATOM 821 C CA . ARG A 1 102 ? -2.005 4.507 2.047 1.00 93.88 102 ARG A CA 1
ATOM 822 C C . ARG A 1 102 ? -1.370 3.264 1.424 1.00 93.88 102 ARG A C 1
ATOM 824 O O . ARG A 1 102 ? -0.608 3.388 0.470 1.00 93.88 102 ARG A O 1
ATOM 831 N N . ARG A 1 103 ? -1.779 2.071 1.869 1.00 91.44 103 ARG A N 1
ATOM 832 C CA . ARG A 1 103 ? -1.370 0.793 1.277 1.00 91.44 103 ARG A CA 1
ATOM 833 C C . ARG A 1 103 ? -1.675 0.717 -0.213 1.00 91.44 103 ARG A C 1
ATOM 835 O O . ARG A 1 103 ? -0.772 0.417 -0.985 1.00 91.44 103 ARG A O 1
ATOM 842 N N . LYS A 1 104 ? -2.902 1.040 -0.628 1.00 93.94 104 LYS A N 1
ATOM 843 C CA . LYS A 1 104 ? -3.265 1.057 -2.055 1.00 93.94 104 LYS A CA 1
ATOM 844 C C . LYS A 1 104 ? -2.390 2.013 -2.861 1.00 93.94 104 LYS A C 1
ATOM 846 O O . LYS A 1 104 ? -1.939 1.657 -3.938 1.00 93.94 104 LYS A O 1
ATOM 851 N N . VAL A 1 105 ? -2.093 3.194 -2.318 1.00 95.94 105 VAL A N 1
ATOM 852 C CA . VAL A 1 105 ? -1.208 4.164 -2.980 1.00 95.94 105 VAL A CA 1
ATOM 853 C C . VAL A 1 105 ? 0.202 3.596 -3.179 1.00 95.94 105 VAL A C 1
ATOM 855 O O . VAL A 1 105 ? 0.792 3.791 -4.241 1.00 95.94 105 VAL A O 1
ATOM 858 N N . VAL A 1 106 ? 0.757 2.894 -2.188 1.00 94.00 106 VAL A N 1
ATOM 859 C CA . VAL A 1 106 ? 2.076 2.248 -2.313 1.00 94.00 106 VAL A CA 1
ATOM 860 C C . VAL A 1 106 ? 2.035 1.077 -3.296 1.00 94.00 106 VAL A C 1
ATOM 862 O O . VAL A 1 106 ? 2.929 0.962 -4.133 1.00 94.00 106 VAL A O 1
ATOM 865 N N . GLU A 1 107 ? 0.979 0.262 -3.273 1.00 92.50 107 GLU A N 1
ATOM 866 C CA . GLU A 1 107 ? 0.766 -0.813 -4.250 1.00 92.50 107 GLU A CA 1
ATOM 867 C C . GLU A 1 107 ? 0.690 -0.261 -5.684 1.00 92.50 107 GLU A C 1
ATOM 869 O O . GLU A 1 107 ? 1.383 -0.761 -6.573 1.00 92.50 107 GLU A O 1
ATOM 874 N N . ASP A 1 108 ? -0.065 0.816 -5.910 1.00 95.38 108 ASP A N 1
ATOM 875 C CA . ASP A 1 108 ? -0.173 1.476 -7.213 1.00 95.38 108 ASP A CA 1
ATOM 876 C C . ASP A 1 108 ? 1.196 1.977 -7.698 1.00 95.38 108 ASP A C 1
ATOM 878 O O . ASP A 1 108 ? 1.598 1.674 -8.827 1.00 95.38 108 ASP A O 1
ATOM 882 N N . LYS A 1 109 ? 1.966 2.652 -6.830 1.00 94.88 109 LYS A N 1
ATOM 883 C CA . LYS A 1 109 ? 3.340 3.094 -7.135 1.00 94.88 109 LYS A CA 1
ATOM 884 C C . LYS A 1 109 ? 4.254 1.920 -7.486 1.00 94.88 109 LYS A C 1
ATOM 886 O O . LYS A 1 109 ? 4.997 1.994 -8.465 1.00 94.88 109 LYS A O 1
ATOM 891 N N . LEU A 1 110 ? 4.187 0.819 -6.735 1.00 92.50 110 LEU A N 1
ATOM 892 C CA . LEU A 1 110 ? 4.950 -0.392 -7.039 1.00 92.50 110 LEU A CA 1
ATOM 893 C C . LEU A 1 110 ? 4.592 -0.926 -8.427 1.00 92.50 110 LEU A C 1
ATOM 895 O O . LEU A 1 110 ? 5.489 -1.207 -9.228 1.00 92.50 110 LEU A O 1
ATOM 899 N N . THR A 1 111 ? 3.298 -1.026 -8.754 1.00 93.12 111 THR A N 1
ATOM 900 C CA . THR A 1 111 ? 2.881 -1.478 -10.089 1.00 93.12 111 THR A CA 1
ATOM 901 C C . THR A 1 111 ? 3.396 -0.557 -11.192 1.00 93.12 111 THR A C 1
ATOM 903 O O . THR A 1 111 ? 3.830 -1.044 -12.241 1.00 93.12 111 THR A O 1
ATOM 906 N N . GLU A 1 112 ? 3.414 0.756 -10.961 1.00 95.31 112 GLU A N 1
ATOM 907 C CA . GLU A 1 112 ? 3.939 1.730 -11.910 1.00 95.31 112 GLU A CA 1
ATOM 908 C C . GLU A 1 112 ? 5.437 1.515 -12.156 1.00 95.31 112 GLU A C 1
ATOM 910 O O . GLU A 1 112 ? 5.860 1.379 -13.311 1.00 95.31 112 GLU A O 1
ATOM 915 N N . VAL A 1 113 ? 6.237 1.397 -11.094 1.00 92.75 113 VAL A N 1
ATOM 916 C CA . VAL A 1 113 ? 7.684 1.161 -11.204 1.00 92.75 113 VAL A CA 1
ATOM 917 C C . VAL A 1 113 ? 7.969 -0.162 -11.927 1.00 92.75 113 VAL A C 1
ATOM 919 O O . VAL A 1 113 ? 8.773 -0.199 -12.867 1.00 92.75 113 VAL A O 1
ATOM 922 N N . TYR A 1 114 ? 7.239 -1.237 -11.611 1.00 90.19 114 TYR A N 1
ATOM 923 C CA . TYR A 1 114 ? 7.345 -2.506 -12.342 1.00 90.19 114 TYR A CA 1
ATOM 924 C C . TYR A 1 114 ? 7.015 -2.359 -13.832 1.00 90.19 114 TYR A C 1
ATOM 926 O O . TYR A 1 114 ? 7.711 -2.912 -14.696 1.00 90.19 114 TYR A O 1
ATOM 934 N N . GLN A 1 115 ? 5.973 -1.598 -14.174 1.00 93.56 115 GLN A N 1
ATOM 935 C CA . GLN A 1 115 ? 5.634 -1.327 -15.568 1.00 93.56 115 GLN A CA 1
ATOM 936 C C . GLN A 1 115 ? 6.737 -0.539 -16.280 1.00 93.56 115 GLN A C 1
ATOM 938 O O . GLN A 1 115 ? 7.045 -0.846 -17.440 1.00 93.56 115 GLN A O 1
ATOM 943 N N . GLN A 1 116 ? 7.343 0.448 -15.617 1.00 91.69 116 GLN A N 1
ATOM 944 C CA . GLN A 1 116 ? 8.459 1.221 -16.164 1.00 91.69 116 GLN A CA 1
ATOM 945 C C . GLN A 1 116 ? 9.669 0.321 -16.450 1.00 91.69 116 GLN A C 1
ATOM 947 O O . GLN A 1 116 ? 10.196 0.342 -17.568 1.00 91.69 116 GLN A O 1
ATOM 952 N N . ILE A 1 117 ? 10.044 -0.546 -15.506 1.00 89.88 117 ILE A N 1
ATOM 953 C CA . ILE A 1 117 ? 11.126 -1.528 -15.680 1.00 89.88 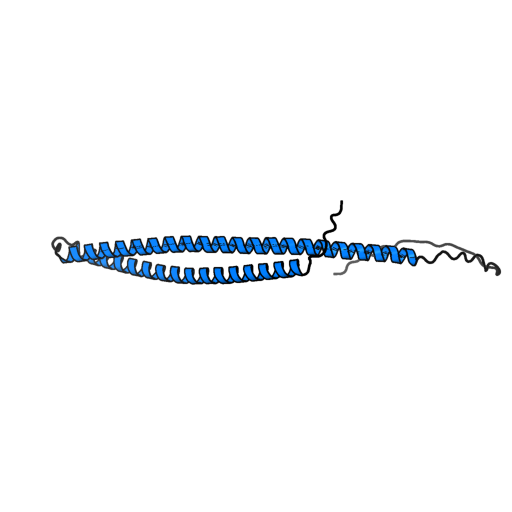117 ILE A CA 1
ATOM 954 C C . ILE A 1 117 ? 10.825 -2.459 -16.859 1.00 89.88 117 ILE A C 1
ATOM 956 O O . ILE A 1 117 ? 11.656 -2.632 -17.753 1.00 89.88 117 ILE A O 1
ATOM 960 N N . ARG A 1 118 ? 9.602 -2.996 -16.950 1.00 90.75 118 ARG A N 1
ATOM 961 C CA . ARG A 1 118 ? 9.201 -3.888 -18.050 1.00 90.75 118 ARG A CA 1
ATOM 962 C C . ARG A 1 118 ? 9.204 -3.190 -19.411 1.00 90.75 118 ARG A C 1
ATOM 964 O O . ARG A 1 118 ? 9.523 -3.808 -20.430 1.00 90.75 118 ARG A O 1
ATOM 971 N N . LYS A 1 119 ? 8.810 -1.914 -19.475 1.00 92.25 119 LYS A N 1
ATOM 972 C CA . LYS A 1 119 ? 8.883 -1.105 -20.706 1.00 92.25 119 LYS A CA 1
ATOM 973 C C . LYS A 1 119 ? 10.341 -0.915 -21.141 1.00 92.25 119 LYS A C 1
ATOM 975 O O . LYS A 1 119 ? 10.640 -1.154 -22.311 1.00 92.25 119 LYS A O 1
ATOM 980 N N . ARG A 1 120 ? 11.237 -0.579 -20.207 1.00 89.25 120 ARG A N 1
ATOM 981 C CA . ARG A 1 120 ? 12.681 -0.420 -20.458 1.00 89.25 120 ARG A CA 1
ATOM 982 C C . ARG A 1 120 ? 13.344 -1.722 -20.903 1.00 89.25 120 ARG A C 1
ATOM 984 O O . ARG A 1 120 ? 14.080 -1.730 -21.882 1.00 89.25 120 ARG A O 1
ATOM 991 N N . LEU A 1 121 ? 13.031 -2.842 -20.257 1.00 89.31 121 LEU A N 1
ATOM 992 C CA . LEU A 1 121 ? 13.575 -4.142 -20.650 1.00 89.31 121 LEU A CA 1
ATOM 993 C C . LEU A 1 121 ? 13.166 -4.502 -22.086 1.00 89.31 121 LEU A C 1
ATOM 995 O O . LEU A 1 121 ? 13.993 -4.906 -22.900 1.00 89.31 121 LEU A O 1
ATOM 999 N N . ARG A 1 122 ? 11.895 -4.278 -22.443 1.00 90.56 122 ARG A N 1
ATOM 1000 C CA . ARG A 1 122 ? 11.413 -4.508 -23.813 1.00 90.56 122 ARG A CA 1
ATOM 1001 C C . ARG A 1 122 ? 12.091 -3.600 -24.836 1.00 90.56 122 ARG A C 1
ATOM 1003 O O . ARG A 1 122 ? 12.386 -4.063 -25.937 1.00 90.56 122 ARG A O 1
ATOM 1010 N N . SER A 1 123 ? 12.329 -2.327 -24.515 1.00 88.81 123 SER A N 1
ATOM 1011 C CA . SER A 1 123 ? 13.032 -1.427 -25.435 1.00 88.81 123 SER A CA 1
ATOM 1012 C C . SER A 1 123 ? 14.496 -1.838 -25.620 1.00 88.81 123 SER A C 1
ATOM 1014 O O . SER A 1 123 ?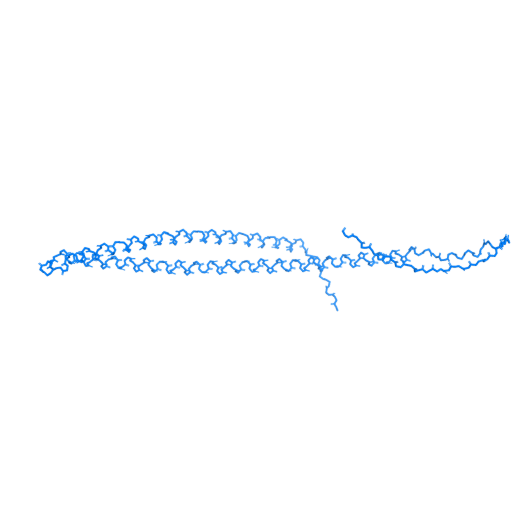 14.965 -1.868 -26.757 1.00 88.81 123 SER A O 1
ATOM 1016 N N . GLN A 1 124 ? 15.179 -2.252 -24.549 1.00 87.88 124 GLN A N 1
ATOM 1017 C CA . GLN A 1 124 ? 16.546 -2.781 -24.606 1.00 87.88 124 GLN A CA 1
ATOM 1018 C C . GLN A 1 124 ? 16.640 -4.045 -25.465 1.00 87.88 124 GLN A C 1
ATOM 1020 O O . GLN A 1 124 ? 17.482 -4.098 -26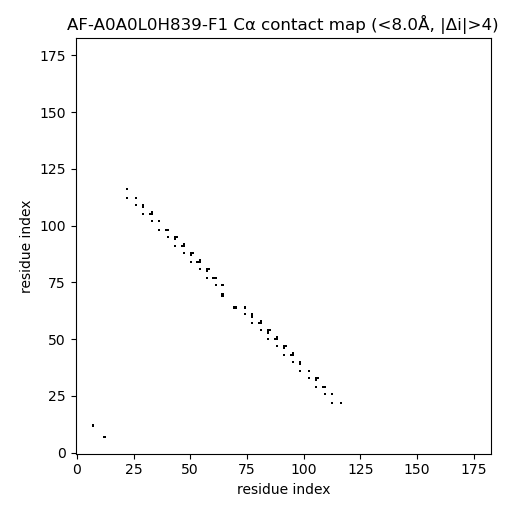.360 1.00 87.88 124 GLN A O 1
ATOM 1025 N N . ILE A 1 125 ? 15.744 -5.020 -25.271 1.00 87.94 125 ILE A N 1
ATOM 1026 C CA . ILE A 1 125 ? 15.709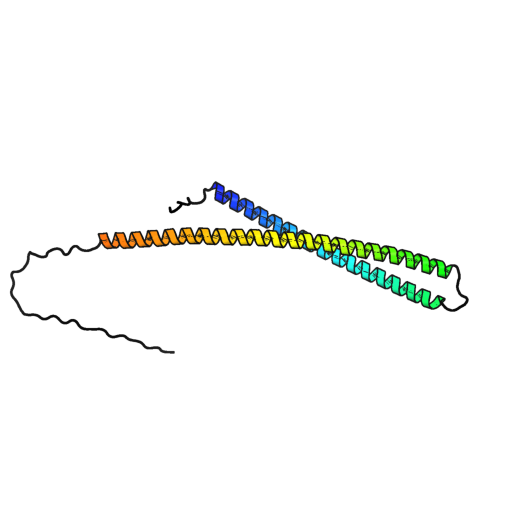 -6.255 -26.074 1.00 87.94 125 ILE A CA 1
ATOM 1027 C C . ILE A 1 125 ? 15.521 -5.931 -27.561 1.00 87.94 125 ILE A C 1
ATOM 1029 O O . ILE A 1 125 ? 16.230 -6.466 -28.410 1.00 87.94 125 ILE A O 1
ATOM 1033 N N . ARG A 1 126 ? 14.606 -5.013 -27.901 1.00 89.69 126 ARG A N 1
ATOM 1034 C CA . ARG A 1 126 ? 14.400 -4.593 -29.298 1.00 89.69 126 ARG A CA 1
ATOM 1035 C C . ARG A 1 126 ? 15.640 -3.924 -29.885 1.00 89.69 126 ARG A C 1
ATOM 1037 O O . ARG A 1 126 ? 15.980 -4.189 -31.036 1.00 89.69 126 ARG A O 1
ATOM 1044 N N . ALA A 1 127 ? 16.311 -3.065 -29.119 1.00 84.38 127 ALA A N 1
ATOM 1045 C CA . ALA A 1 127 ? 17.544 -2.419 -29.558 1.00 84.38 127 ALA A CA 1
ATOM 1046 C C . ALA A 1 127 ? 18.662 -3.450 -29.793 1.00 84.38 127 ALA A C 1
ATOM 1048 O O . ALA A 1 127 ? 19.314 -3.421 -30.835 1.00 84.38 127 ALA A O 1
ATOM 1049 N N . GLN A 1 128 ? 18.831 -4.407 -28.877 1.00 86.62 128 GLN A N 1
ATOM 1050 C CA . GLN A 1 128 ? 19.790 -5.505 -29.023 1.00 86.62 128 GLN A CA 1
ATOM 1051 C C . GLN A 1 128 ? 19.480 -6.379 -30.242 1.00 86.62 128 GLN A C 1
ATOM 1053 O O . GLN A 1 128 ? 20.387 -6.676 -31.014 1.00 86.62 128 GLN A O 1
ATOM 1058 N N . ALA A 1 129 ? 18.209 -6.716 -30.474 1.00 88.19 129 ALA A N 1
ATOM 1059 C CA . ALA A 1 129 ? 17.789 -7.473 -31.650 1.00 88.19 129 ALA A CA 1
ATOM 1060 C C . ALA A 1 129 ? 18.160 -6.750 -32.957 1.00 88.19 129 ALA A C 1
ATOM 1062 O O . ALA A 1 129 ? 18.696 -7.371 -33.868 1.00 88.19 129 ALA A O 1
ATOM 1063 N N . ARG A 1 130 ? 17.966 -5.424 -33.040 1.00 88.69 130 ARG A N 1
ATOM 1064 C CA . ARG A 1 130 ? 18.383 -4.631 -34.215 1.00 88.69 130 ARG A CA 1
ATOM 1065 C C . ARG A 1 130 ? 19.893 -4.694 -34.446 1.00 88.69 130 ARG A C 1
ATOM 1067 O O . ARG A 1 130 ? 20.324 -4.848 -35.588 1.00 88.69 130 ARG A O 1
ATOM 1074 N N . ILE A 1 131 ? 20.688 -4.570 -33.381 1.00 86.81 131 ILE A N 1
ATOM 1075 C CA . ILE A 1 131 ? 22.155 -4.648 -33.458 1.00 86.81 131 ILE A CA 1
ATOM 1076 C C . ILE A 1 131 ? 22.584 -6.040 -33.932 1.00 86.81 131 ILE A C 1
ATOM 1078 O O . ILE A 1 131 ? 23.382 -6.143 -34.862 1.00 86.81 131 ILE A O 1
ATOM 1082 N N . ALA A 1 132 ? 22.012 -7.098 -33.352 1.00 86.38 132 ALA A N 1
ATOM 1083 C CA . ALA A 1 132 ? 22.290 -8.477 -33.740 1.00 86.38 132 ALA A CA 1
ATOM 1084 C C . ALA A 1 132 ? 21.941 -8.731 -35.215 1.00 86.38 132 ALA A C 1
ATOM 1086 O O . ALA A 1 132 ? 22.771 -9.248 -35.958 1.00 86.38 132 ALA A O 1
ATOM 1087 N N . THR A 1 133 ? 20.770 -8.283 -35.681 1.00 91.88 133 THR A N 1
ATOM 1088 C CA . THR A 1 133 ? 20.369 -8.410 -37.092 1.00 91.88 133 THR A CA 1
ATOM 1089 C C . THR A 1 133 ? 21.333 -7.683 -38.030 1.00 91.88 133 THR A C 1
ATOM 1091 O O . THR A 1 133 ? 21.721 -8.238 -39.058 1.00 91.88 133 THR A O 1
ATOM 1094 N N . ARG A 1 134 ? 21.774 -6.463 -37.688 1.00 89.88 134 ARG A N 1
ATOM 1095 C CA . ARG A 1 134 ? 22.782 -5.727 -38.477 1.00 89.88 134 ARG A CA 1
ATOM 1096 C C . ARG A 1 134 ? 24.123 -6.465 -38.523 1.00 89.88 134 ARG A C 1
ATOM 1098 O O . ARG A 1 134 ? 24.728 -6.559 -39.585 1.00 89.88 134 ARG A O 1
ATOM 1105 N N . ALA A 1 135 ? 24.571 -7.022 -37.399 1.00 90.88 135 ALA A N 1
ATOM 1106 C CA . ALA A 1 135 ? 25.808 -7.798 -37.348 1.00 90.88 135 ALA A CA 1
ATOM 1107 C C . ALA A 1 135 ? 25.716 -9.069 -38.210 1.00 90.88 135 ALA A C 1
ATOM 1109 O O . ALA A 1 135 ? 26.604 -9.331 -39.017 1.00 90.88 135 ALA A O 1
ATOM 1110 N N . VAL A 1 136 ? 24.616 -9.820 -38.101 1.00 93.38 136 VAL A N 1
ATOM 1111 C CA . VAL A 1 136 ? 24.384 -11.046 -38.882 1.00 93.38 136 VAL A CA 1
ATOM 1112 C C . VAL A 1 136 ? 24.296 -10.752 -40.379 1.00 93.38 136 VAL A C 1
ATOM 1114 O O . VAL A 1 136 ? 24.918 -11.448 -41.177 1.00 93.38 136 VAL A O 1
ATOM 1117 N N . THR A 1 137 ? 23.559 -9.712 -40.774 1.00 92.44 137 THR A N 1
ATOM 1118 C CA . THR A 1 137 ? 23.443 -9.308 -42.186 1.00 92.44 137 THR A CA 1
ATOM 1119 C C . THR A 1 137 ? 24.776 -8.829 -42.753 1.00 92.44 137 THR A C 1
ATOM 1121 O O . THR A 1 137 ? 25.144 -9.256 -43.842 1.00 92.44 137 THR A O 1
ATOM 1124 N N . SER A 1 138 ? 25.546 -8.033 -42.005 1.00 91.94 138 SER A N 1
ATOM 1125 C CA . SER A 1 138 ? 26.900 -7.627 -42.403 1.00 91.94 138 SER A CA 1
ATOM 1126 C C . SER A 1 138 ? 27.830 -8.832 -42.589 1.00 91.94 138 SER A C 1
ATOM 1128 O O . SER A 1 138 ? 28.473 -8.969 -43.627 1.00 91.94 138 SER A O 1
ATOM 1130 N N . LEU A 1 139 ? 27.845 -9.768 -41.633 1.00 92.38 139 LEU A N 1
ATOM 1131 C CA . LEU A 1 139 ? 28.641 -10.996 -41.736 1.00 92.38 139 LEU A CA 1
ATOM 1132 C C . LEU A 1 139 ? 28.230 -11.853 -42.937 1.00 92.38 139 LEU A C 1
ATOM 1134 O O . LEU A 1 139 ? 29.092 -12.402 -43.622 1.00 92.38 139 LEU A O 1
ATOM 1138 N N . ARG A 1 140 ? 26.925 -11.958 -43.210 1.00 92.56 140 ARG A N 1
ATOM 1139 C CA . ARG A 1 140 ? 26.407 -12.657 -44.388 1.00 92.56 140 ARG A CA 1
ATOM 1140 C C . ARG A 1 140 ? 26.902 -12.009 -45.682 1.00 92.56 140 ARG A C 1
ATOM 1142 O O . ARG A 1 140 ? 27.462 -12.714 -46.514 1.00 92.56 140 ARG A O 1
ATOM 1149 N N . LEU A 1 141 ? 26.776 -10.688 -45.811 1.00 91.31 141 LEU A N 1
ATOM 1150 C CA . LEU A 1 141 ? 27.272 -9.944 -46.973 1.00 91.31 141 LEU A CA 1
ATOM 1151 C C . LEU A 1 141 ? 28.785 -10.113 -47.150 1.00 91.31 141 LEU A C 1
ATOM 1153 O O . LEU A 1 141 ? 29.257 -10.336 -48.260 1.00 91.31 141 LEU A O 1
ATOM 1157 N N . HIS A 1 142 ? 29.559 -10.073 -46.062 1.00 88.12 142 HIS A N 1
ATOM 1158 C CA . HIS A 1 142 ? 30.999 -10.321 -46.116 1.00 88.12 142 HIS A CA 1
ATOM 1159 C C . HIS A 1 142 ? 31.340 -11.733 -46.608 1.00 88.12 142 HIS A C 1
ATOM 1161 O O . HIS A 1 142 ? 32.282 -11.882 -47.385 1.00 88.12 142 HIS A O 1
ATOM 1167 N N . ARG A 1 143 ? 30.582 -12.759 -46.200 1.00 88.50 143 ARG A N 1
ATOM 1168 C CA . ARG A 1 143 ? 30.756 -14.133 -46.704 1.00 88.50 143 ARG A CA 1
ATOM 1169 C C . ARG A 1 143 ? 30.423 -14.240 -48.188 1.00 88.50 143 ARG A C 1
ATOM 1171 O O . ARG A 1 143 ? 31.203 -14.826 -48.929 1.00 88.50 143 ARG A O 1
ATOM 1178 N N . GLU A 1 144 ? 29.312 -13.648 -48.619 1.00 89.25 144 GLU A N 1
ATOM 1179 C CA . GLU A 1 144 ? 28.899 -13.633 -50.028 1.00 89.25 144 GLU A CA 1
ATOM 1180 C C . GLU A 1 144 ? 29.949 -12.916 -50.901 1.00 89.25 144 GLU A C 1
ATOM 1182 O O . GLU A 1 144 ? 30.402 -13.460 -51.904 1.00 89.25 144 GLU A O 1
ATOM 1187 N N . MET A 1 145 ? 30.445 -11.751 -50.472 1.00 84.75 145 MET A N 1
ATOM 1188 C CA . MET A 1 145 ? 31.506 -11.016 -51.178 1.00 84.75 145 MET A CA 1
ATOM 1189 C C . MET A 1 145 ? 32.867 -11.726 -51.145 1.00 84.75 145 MET A C 1
ATOM 1191 O O . MET A 1 145 ? 33.639 -11.621 -52.098 1.00 84.75 145 MET A O 1
ATOM 1195 N N . GLY A 1 146 ? 33.183 -12.437 -50.060 1.00 79.81 146 GLY A N 1
ATOM 1196 C CA . GLY A 1 146 ? 34.377 -13.277 -49.962 1.00 79.81 146 GLY A CA 1
ATOM 1197 C C . GLY A 1 146 ? 34.330 -14.452 -50.938 1.00 79.81 146 GLY A C 1
ATOM 1198 O O . GLY A 1 146 ? 35.307 -14.686 -51.641 1.00 79.81 146 GLY A O 1
ATOM 1199 N N . ALA A 1 147 ? 33.176 -15.115 -51.057 1.00 66.25 147 ALA A N 1
ATOM 1200 C CA . ALA A 1 147 ? 32.965 -16.208 -52.004 1.00 66.25 147 ALA A CA 1
ATOM 1201 C C . ALA A 1 147 ? 33.137 -15.759 -53.466 1.00 66.25 147 ALA A C 1
ATOM 1203 O O . ALA A 1 147 ? 33.754 -16.471 -54.253 1.00 66.25 147 ALA A O 1
ATOM 1204 N N . LEU A 1 148 ? 32.680 -14.548 -53.813 1.00 58.72 148 LEU A N 1
ATOM 1205 C CA . LEU A 1 148 ? 32.877 -13.964 -55.148 1.00 58.72 148 LEU A CA 1
ATOM 1206 C C . LEU A 1 148 ? 34.349 -13.659 -55.470 1.00 58.72 148 LEU A C 1
ATOM 1208 O O . LEU A 1 148 ? 34.726 -13.635 -56.638 1.00 58.72 148 LEU A O 1
ATOM 1212 N N . ARG A 1 149 ? 35.192 -13.427 -54.455 1.00 59.00 149 ARG A N 1
ATOM 1213 C CA . ARG A 1 149 ? 36.642 -13.221 -54.628 1.00 59.00 149 ARG A CA 1
ATOM 1214 C C . ARG A 1 149 ? 37.422 -14.528 -54.745 1.00 59.00 149 ARG A C 1
ATOM 1216 O O . ARG A 1 149 ? 38.543 -14.508 -55.237 1.00 59.00 149 ARG A O 1
ATOM 1223 N N . THR A 1 150 ? 36.850 -15.635 -54.280 1.00 54.44 150 THR A N 1
ATOM 1224 C CA . THR A 1 150 ? 37.475 -16.962 -54.308 1.00 54.44 150 THR A CA 1
ATOM 1225 C C . THR A 1 150 ? 36.887 -17.881 -55.367 1.00 54.44 150 THR A C 1
ATOM 1227 O O . THR A 1 150 ? 37.203 -19.065 -55.346 1.00 54.44 150 THR A O 1
ATOM 1230 N N . CYS A 1 151 ? 36.057 -17.387 -56.292 1.00 42.78 151 CYS A N 1
ATOM 1231 C CA . CYS A 1 151 ? 35.776 -18.144 -57.506 1.00 42.78 151 CYS A CA 1
ATOM 1232 C C . CYS A 1 151 ? 37.126 -18.409 -58.191 1.00 42.78 151 CYS A C 1
ATOM 1234 O O . CYS A 1 151 ? 37.747 -17.439 -58.642 1.00 42.78 151 CYS A O 1
ATOM 1236 N N . PRO A 1 152 ? 37.615 -19.664 -58.268 1.00 50.31 152 PRO A N 1
ATOM 1237 C CA . PRO A 1 152 ? 38.699 -19.943 -59.186 1.00 50.31 152 PRO A CA 1
ATOM 1238 C C . PRO A 1 152 ? 38.149 -19.547 -60.552 1.00 50.31 152 PRO A C 1
ATOM 1240 O O . PRO A 1 152 ? 37.054 -19.975 -60.935 1.00 50.31 152 PRO A O 1
ATOM 1243 N N . SER A 1 153 ? 38.844 -18.653 -61.255 1.00 45.84 153 SER A N 1
ATOM 1244 C CA . SER A 1 153 ? 38.532 -18.472 -62.664 1.00 45.84 153 SER A CA 1
ATOM 1245 C C . SER A 1 153 ? 38.546 -19.867 -63.297 1.00 45.84 153 SER A C 1
ATOM 1247 O O . SER A 1 153 ? 39.358 -20.709 -62.890 1.00 45.84 153 SER A O 1
ATOM 1249 N N . PRO A 1 154 ? 37.672 -20.162 -64.271 1.00 47.44 154 PRO A N 1
ATOM 1250 C CA . PRO A 1 154 ? 38.000 -21.214 -65.204 1.00 47.44 154 PRO A CA 1
ATOM 1251 C C . PRO A 1 154 ? 39.252 -20.701 -65.910 1.00 47.44 154 PRO A C 1
ATOM 1253 O O . PRO A 1 154 ? 39.180 -19.926 -66.866 1.00 47.44 154 PRO A O 1
ATOM 1256 N N . VAL A 1 155 ? 40.415 -21.027 -65.346 1.00 44.34 155 VAL A N 1
ATOM 1257 C CA . VAL A 1 155 ? 41.674 -20.967 -66.056 1.00 44.34 155 VAL A CA 1
ATOM 1258 C C . VAL A 1 155 ? 41.395 -21.806 -67.284 1.00 44.34 155 VAL A C 1
ATOM 1260 O O . VAL A 1 155 ? 41.103 -22.998 -67.202 1.00 44.34 155 VAL A O 1
ATOM 1263 N N . ARG A 1 156 ? 41.328 -21.118 -68.421 1.00 43.59 156 ARG A N 1
ATOM 1264 C CA . ARG A 1 156 ? 41.454 -21.753 -69.712 1.00 43.59 156 ARG A CA 1
ATOM 1265 C C . ARG A 1 156 ? 42.782 -22.493 -69.672 1.00 43.59 156 ARG A C 1
ATOM 1267 O O . ARG A 1 156 ? 43.818 -21.894 -69.937 1.00 43.59 156 ARG A O 1
ATOM 1274 N N . ASP A 1 157 ? 42.737 -23.782 -69.380 1.00 42.28 157 ASP A N 1
ATOM 1275 C CA . ASP A 1 157 ? 43.797 -24.706 -69.757 1.00 42.28 157 ASP A CA 1
ATOM 1276 C C . ASP A 1 157 ? 43.660 -24.986 -71.267 1.00 42.28 157 ASP A C 1
ATOM 1278 O O . ASP A 1 157 ? 43.448 -26.104 -71.720 1.00 42.28 157 ASP A O 1
ATOM 1282 N N . GLU A 1 158 ? 43.769 -23.925 -72.074 1.00 44.28 158 GLU A N 1
ATOM 1283 C CA . GLU A 1 158 ? 44.097 -23.986 -73.502 1.00 44.28 158 GLU A CA 1
ATOM 1284 C C . GLU A 1 158 ? 45.630 -24.026 -73.635 1.00 44.28 158 GLU A C 1
ATOM 1286 O O . GLU A 1 158 ? 46.234 -23.150 -74.243 1.00 44.28 158 GLU A O 1
ATOM 1291 N N . ALA A 1 159 ? 46.294 -25.004 -73.008 1.00 45.28 159 ALA A N 1
ATOM 1292 C CA . ALA A 1 159 ? 47.727 -25.242 -73.214 1.00 45.28 159 ALA A CA 1
ATOM 1293 C C . ALA A 1 159 ? 48.203 -26.627 -72.732 1.00 45.28 159 ALA A C 1
ATOM 1295 O O . ALA A 1 159 ? 49.204 -26.704 -72.033 1.00 45.28 159 ALA A O 1
ATOM 1296 N N . ALA A 1 160 ? 47.520 -27.721 -73.093 1.00 38.62 160 ALA A N 1
ATOM 1297 C CA . ALA A 1 160 ? 48.127 -29.067 -73.138 1.00 38.62 160 ALA A CA 1
ATOM 1298 C C . ALA A 1 160 ? 47.200 -30.104 -73.807 1.00 38.62 160 ALA A C 1
ATOM 1300 O O . ALA A 1 160 ? 46.856 -31.124 -73.218 1.00 38.62 160 ALA A O 1
ATOM 1301 N N . LEU A 1 161 ? 46.793 -29.871 -75.059 1.00 42.00 161 LEU A N 1
ATOM 1302 C CA . LEU A 1 161 ? 46.274 -30.936 -75.927 1.00 42.00 161 LEU A CA 1
ATOM 1303 C C . LEU A 1 161 ? 47.383 -31.379 -76.882 1.00 42.00 161 LEU A C 1
ATOM 1305 O O . LEU A 1 161 ? 47.480 -30.901 -78.007 1.00 42.00 161 LEU A O 1
ATOM 1309 N N . ALA A 1 162 ? 48.236 -32.280 -76.400 1.00 46.03 162 ALA A N 1
ATOM 1310 C CA . ALA A 1 162 ? 49.109 -33.099 -77.236 1.00 46.03 162 ALA A CA 1
ATOM 1311 C C . ALA A 1 162 ? 49.480 -34.393 -76.498 1.00 46.03 162 ALA A C 1
ATOM 1313 O O . ALA A 1 162 ? 50.635 -34.611 -76.153 1.00 46.03 162 ALA A O 1
ATOM 1314 N N . ALA A 1 163 ? 48.486 -35.239 -76.229 1.00 39.84 163 ALA A N 1
ATOM 1315 C CA . ALA A 1 163 ? 48.682 -36.683 -76.132 1.00 39.84 163 ALA A CA 1
ATOM 1316 C C . ALA A 1 163 ? 47.318 -37.376 -76.219 1.00 39.84 163 ALA A C 1
ATOM 1318 O O . ALA A 1 163 ? 46.485 -37.272 -75.322 1.00 39.84 163 ALA A O 1
ATOM 1319 N N . GLU A 1 164 ? 47.096 -38.053 -77.341 1.00 39.66 164 GLU A N 1
ATOM 1320 C CA . GLU A 1 164 ? 46.089 -39.099 -77.503 1.00 39.66 164 GLU A CA 1
ATOM 1321 C C . GLU A 1 164 ? 46.230 -40.158 -76.388 1.00 39.66 164 GLU A C 1
ATOM 1323 O O . GLU A 1 164 ? 47.335 -40.435 -75.934 1.00 39.66 164 GLU A O 1
ATOM 1328 N N . GLY A 1 165 ? 45.194 -40.828 -75.895 1.00 42.41 165 GLY A N 1
ATOM 1329 C CA . GLY A 1 165 ? 43.793 -40.840 -76.268 1.00 42.41 165 GLY A CA 1
ATOM 1330 C C . GLY A 1 165 ? 42.996 -41.680 -75.262 1.00 42.41 165 GLY A C 1
ATOM 1331 O O . GLY A 1 165 ? 43.437 -41.915 -74.140 1.00 42.41 165 GLY A O 1
ATOM 1332 N N . VAL A 1 166 ? 41.854 -42.185 -75.734 1.00 36.16 166 VAL A N 1
ATOM 1333 C CA . VAL A 1 166 ? 40.862 -43.042 -75.052 1.00 36.16 166 VAL A CA 1
ATOM 1334 C C . VAL A 1 166 ? 39.705 -42.284 -74.373 1.00 36.16 166 VAL A C 1
ATOM 1336 O O . VAL A 1 166 ? 39.688 -42.005 -73.183 1.00 36.16 166 VAL A O 1
ATOM 1339 N N . LEU A 1 167 ? 38.715 -41.986 -75.222 1.00 39.03 167 LEU A N 1
ATOM 1340 C CA . LEU A 1 167 ? 37.288 -42.330 -75.092 1.00 39.03 167 LEU A CA 1
ATOM 1341 C C . LEU A 1 167 ? 36.567 -42.118 -73.736 1.00 39.03 167 LEU A C 1
ATOM 1343 O O . LEU A 1 167 ? 36.764 -42.841 -72.768 1.00 39.03 167 LEU A O 1
ATOM 1347 N N . ALA A 1 168 ? 35.619 -41.171 -73.799 1.00 41.66 168 ALA A N 1
ATOM 1348 C CA . ALA A 1 168 ? 34.292 -41.034 -73.164 1.00 41.66 168 ALA A CA 1
ATOM 1349 C C . ALA A 1 168 ? 33.651 -42.301 -72.510 1.00 41.66 168 ALA A C 1
ATOM 1351 O O . ALA A 1 168 ? 33.998 -43.408 -72.916 1.00 41.66 168 ALA A O 1
ATOM 1352 N N . PRO A 1 169 ? 32.617 -42.198 -71.625 1.00 48.28 169 PRO A N 1
ATOM 1353 C CA . PRO A 1 169 ? 31.607 -41.131 -71.615 1.00 48.28 169 PRO A CA 1
ATOM 1354 C C . PRO A 1 169 ? 31.086 -40.633 -70.252 1.00 48.28 169 PRO A C 1
ATOM 1356 O O . PRO A 1 169 ? 31.253 -41.229 -69.191 1.00 48.28 169 PRO A O 1
ATOM 1359 N N . CYS A 1 170 ? 30.357 -39.521 -70.357 1.00 48.88 170 CYS A N 1
ATOM 1360 C CA . CYS A 1 170 ? 29.414 -38.979 -69.391 1.00 48.88 170 CYS A CA 1
ATOM 1361 C C . CYS A 1 170 ? 28.598 -40.065 -68.667 1.00 48.88 170 CYS A C 1
ATOM 1363 O O . CYS A 1 170 ? 27.901 -40.856 -69.303 1.00 48.88 170 CYS A O 1
ATOM 1365 N N . LYS A 1 171 ? 28.587 -40.011 -67.334 1.00 39.47 171 LYS A N 1
ATOM 1366 C CA . LYS A 1 171 ? 27.492 -40.528 -66.508 1.00 39.47 171 LYS A CA 1
ATOM 1367 C C . LYS A 1 171 ? 27.202 -39.537 -65.387 1.00 39.47 171 LYS A C 1
ATOM 1369 O O . LYS A 1 171 ? 27.893 -39.506 -64.377 1.00 39.47 171 LYS A O 1
ATOM 1374 N N . SER A 1 172 ? 26.147 -38.754 -65.570 1.00 50.38 172 SER A N 1
ATOM 1375 C CA . SER A 1 172 ? 25.228 -38.470 -64.466 1.00 50.38 172 SER A CA 1
ATOM 1376 C C . SER A 1 172 ? 24.380 -39.734 -64.267 1.00 50.38 172 SER A C 1
ATOM 1378 O O . SER A 1 172 ? 24.002 -40.361 -65.262 1.00 50.38 172 SER A O 1
ATOM 1380 N N . PRO A 1 173 ? 24.155 -40.179 -63.025 1.00 50.28 173 PRO A N 1
ATOM 1381 C CA . PRO A 1 173 ? 22.828 -39.998 -62.420 1.00 50.28 173 PRO A CA 1
ATOM 1382 C C . PRO A 1 173 ? 22.925 -39.697 -60.909 1.00 50.28 173 PRO A C 1
ATOM 1384 O O . PRO A 1 173 ? 23.910 -40.036 -60.265 1.00 50.28 173 PRO A O 1
ATOM 1387 N N . GLY A 1 174 ? 22.012 -38.912 -60.339 1.00 40.84 174 GLY A N 1
ATOM 1388 C CA . GLY A 1 174 ? 20.753 -39.422 -59.771 1.00 40.84 174 GLY A CA 1
ATOM 1389 C C . GLY A 1 174 ? 20.917 -39.522 -58.249 1.00 40.84 174 GLY A C 1
ATOM 1390 O O . GLY A 1 174 ? 21.778 -40.242 -57.765 1.00 40.84 174 GLY A O 1
ATOM 1391 N N . GLU A 1 175 ? 20.315 -38.611 -57.484 1.00 50.47 175 GLU A N 1
ATOM 1392 C CA . GLU A 1 175 ? 19.115 -38.917 -56.688 1.00 50.47 175 GLU A CA 1
ATOM 1393 C C . GLU A 1 175 ? 19.165 -40.277 -55.981 1.00 50.47 175 GLU A C 1
ATOM 1395 O O . GLU A 1 175 ? 18.898 -41.299 -56.600 1.00 50.47 175 GLU A O 1
ATOM 1400 N N . THR A 1 176 ? 19.350 -40.256 -54.659 1.00 48.53 176 THR A N 1
ATOM 1401 C CA . THR A 1 176 ? 18.531 -41.073 -53.754 1.00 48.53 176 THR A CA 1
ATOM 1402 C C . THR A 1 176 ? 18.340 -40.329 -52.440 1.00 48.53 176 THR A C 1
ATOM 1404 O O . THR A 1 176 ? 19.300 -40.041 -51.723 1.00 48.53 176 THR A O 1
ATOM 1407 N N . ALA A 1 177 ? 17.077 -40.034 -52.145 1.00 51.56 177 ALA A N 1
ATOM 1408 C CA . ALA A 1 177 ? 16.582 -39.776 -50.807 1.00 51.56 177 ALA A CA 1
ATOM 1409 C C . ALA A 1 177 ? 16.911 -40.953 -49.869 1.00 51.56 177 ALA A C 1
ATOM 1411 O O . ALA A 1 177 ? 16.988 -42.103 -50.301 1.00 51.56 177 ALA A O 1
ATOM 1412 N N . GLY A 1 178 ? 17.064 -40.647 -48.585 1.00 48.50 178 GLY A N 1
ATOM 1413 C CA . GLY A 1 178 ? 17.228 -41.617 -47.510 1.00 48.50 178 GLY A CA 1
ATOM 1414 C C . GLY A 1 178 ? 16.575 -41.089 -46.243 1.00 48.50 178 GLY A C 1
ATOM 1415 O O . GLY A 1 178 ? 17.256 -40.573 -45.362 1.00 48.50 178 GLY A O 1
ATOM 1416 N N . ASP A 1 179 ? 15.246 -41.181 -46.209 1.00 51.28 179 ASP A N 1
ATOM 1417 C CA . ASP A 1 179 ? 14.443 -41.206 -44.987 1.00 51.28 179 ASP A CA 1
ATOM 1418 C C 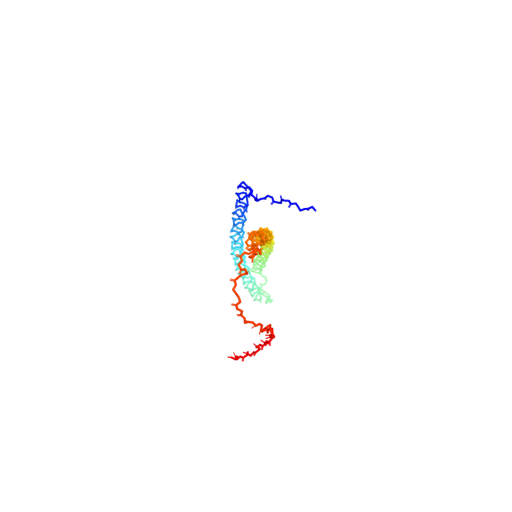. ASP A 1 179 ? 14.811 -42.422 -44.119 1.00 51.28 179 ASP A C 1
ATOM 1420 O O . ASP A 1 179 ? 15.190 -43.475 -44.633 1.00 51.28 179 ASP A O 1
ATOM 1424 N N . GLY A 1 180 ? 14.604 -42.299 -42.805 1.00 48.06 180 GLY A N 1
ATOM 1425 C CA . GLY A 1 180 ? 14.585 -43.426 -41.862 1.00 48.06 180 GLY A CA 1
ATOM 1426 C C . GLY A 1 180 ? 15.250 -43.069 -40.534 1.00 48.06 180 GLY A C 1
ATOM 1427 O O . GLY A 1 180 ? 16.449 -43.247 -40.373 1.00 48.06 180 GLY A O 1
ATOM 1428 N N . SER A 1 181 ? 14.568 -42.385 -39.613 1.00 52.41 181 SER A N 1
ATOM 1429 C CA . SER A 1 181 ? 13.727 -42.994 -38.562 1.00 52.41 181 SER A CA 1
ATOM 1430 C C . SER A 1 181 ? 14.348 -44.206 -37.864 1.00 52.41 181 SER A C 1
ATOM 1432 O O . SER A 1 181 ? 14.408 -45.294 -38.427 1.00 52.41 181 SER A O 1
ATOM 1434 N N . SER A 1 182 ? 14.709 -44.015 -36.597 1.00 60.72 182 SER A N 1
ATOM 1435 C CA . SER A 1 182 ? 14.636 -44.975 -35.481 1.00 60.72 182 SER A CA 1
ATOM 1436 C C . SER A 1 182 ? 14.777 -44.111 -34.216 1.00 60.72 182 SER A C 1
ATOM 1438 O O . SER A 1 182 ? 15.747 -43.366 -34.111 1.00 60.72 182 SER A O 1
ATOM 1440 N N . SER A 1 183 ? 13.675 -43.851 -33.505 1.00 57.28 183 SER A N 1
ATOM 1441 C CA . SER A 1 183 ? 13.209 -44.608 -32.324 1.00 57.28 183 SER A CA 1
ATOM 1442 C C . SER A 1 183 ? 14.067 -44.354 -31.092 1.00 57.28 183 SER A C 1
ATOM 1444 O O . SER A 1 183 ? 15.246 -44.757 -31.105 1.00 57.28 183 SER A O 1
#

Solvent-accessible surface area (backbone atoms only — not comparable to full-atom values): 11031 Å² total; per-residue (Å²): 136,84,80,81,79,70,79,79,49,72,71,54,52,53,50,55,49,56,54,48,52,49,54,51,51,52,50,54,52,51,52,50,54,49,53,53,49,55,52,51,50,55,51,51,52,50,51,49,52,53,46,51,53,52,48,51,51,51,52,53,55,49,61,68,49,70,49,92,89,57,87,49,72,70,51,53,54,53,50,52,53,49,54,51,49,54,50,53,49,52,50,49,52,50,52,51,54,49,51,54,51,54,48,50,54,52,52,50,51,50,53,49,53,53,51,51,52,54,52,51,51,53,52,49,52,53,52,51,50,53,52,51,52,52,51,52,51,51,53,49,52,52,49,56,56,48,53,69,71,64,56,76,70,86,71,78,80,85,80,78,93,84,74,89,82,83,81,87,80,93,76,87,80,79,90,78,89,81,87,81,89,81,135

Sequence (183 aa):
MVAEERPPTAGAKMRALGERDKLHEDLAALVREQEEMEVEIRAVEKEEDETKQKLVAVMAEMGVFAKPGREGEEWKVLYDRMRELWGVQSEVEARKKELQRRRKVVEDKLTEVYQQIRKRLRSQIRAQARIATRAVTSLRLHREMGALRTCPSPVRDEAALAAEGVLAPCKSPGETAGDGSSS

Nearest PDB structures (foldseek):
  8i21-assembly1_A  TM=7.609E-01  e=6.832E-01  Saccharomyces cerevisiae S288C
  3vkg-assembly2_A  TM=7.275E-01  e=9.322E-01  Dictyostelium discoideum
  6ixf-assembly1_A  TM=7.252E-01  e=1.533E+00  Homo sapiens
  8wjo-assembly1_B  TM=3.909E-01  e=4.692E+00  Saccharomyces cerevisiae S288C

Radius of gyration: 42.39 Å; Cα contacts (8 Å, |Δi|>4): 43; chains: 1; bounding box: 85×54×118 Å